Protein AF-A0A0W4ZI46-F1 (afdb_monomer_lite)

Radius of gyration: 35.78 Å; chains: 1; bounding box: 92×69×105 Å

Organism: Pneumocystis carinii (strain B80) (NCBI:txid1408658)

Foldseek 3Di:
DVVVVVVVVVVVVVVVVVVVVVVVVVVVVCVVVVDDDDDDDDDPDCPVVVVLVVVVCVVPVVPQPVVPPVVVVVVVVVVVVVVVVVVVVVVVVVVPPPDDDDDDDDDDDDDDDDPPDQKDKWFKWKDDDPVDDTDTFWMWIAGPVVRFIDTGGPDDPVVVVVVPPPDDWDWIWMFTQWPVRDTAIATDTPVVVVVLVSPQFAKEKEWEFEAEPVRTTDHIHIDIDTDHDDPPDGHHYHYYYHYHYPPPPPPPDPPPDDDQDADPVRHGPPPPPQPPCNVCVVPVVVVVVVVVVVVVPPD

Secondary structure (DSSP, 8-state):
-HHHHHHHHHHHHHHHHHHHHHHHHHHHHHHHHT---------S-HHHHHHHHHHHHHHHHHHHTTTHHHHHHHHHHHHHHHHHHHHHHHHHHHHTTSS--S--------SS------EEEEEEEEESSTTSPPEEEEEEEEETTTTEEEEEESS-HHHHHTT-TT-SSSEEEEEEE-TTS-EEEEEEEHHHHHHHHTT--EEEEEEEEEE-TTS-EEEEEEEEEEEPPPTTPPP-EEEEEEEE----S-TT---PPPP-PBPTTS-B-------HHHHHHHHHHHHHHHHHHHHTT--

pLDDT: mean 78.19, std 17.42, range [31.12, 97.88]

Structure (mmCIF, N/CA/C/O backbone):
data_AF-A0A0W4ZI46-F1
#
_entry.id   AF-A0A0W4ZI46-F1
#
loop_
_atom_site.group_PDB
_atom_site.id
_atom_site.type_symbol
_atom_site.label_atom_id
_atom_site.label_alt_id
_atom_site.label_comp_id
_atom_site.label_asym_id
_atom_site.label_entity_id
_atom_site.label_seq_id
_atom_site.pdbx_PDB_ins_code
_atom_site.Cartn_x
_atom_site.Cartn_y
_atom_site.Cartn_z
_atom_site.occupancy
_atom_site.B_iso_or_equiv
_atom_site.auth_seq_id
_atom_site.auth_comp_id
_atom_site.auth_asym_id
_atom_site.auth_atom_id
_atom_site.pdbx_PDB_model_num
ATOM 1 N N . MET A 1 1 ? -1.074 -49.257 -8.064 1.00 55.03 1 MET A N 1
ATOM 2 C CA . MET A 1 1 ? -0.958 -48.404 -9.272 1.00 55.03 1 MET A CA 1
ATOM 3 C C . MET A 1 1 ? -0.236 -47.069 -9.046 1.00 55.03 1 MET A C 1
ATOM 5 O O . MET A 1 1 ? 0.419 -46.645 -9.983 1.00 55.03 1 MET A O 1
ATOM 9 N N . LYS A 1 2 ? -0.230 -46.465 -7.842 1.00 63.88 2 LYS A N 1
ATOM 10 C CA . LYS A 1 2 ? 0.469 -45.184 -7.561 1.00 63.88 2 LYS A CA 1
ATOM 11 C C . LYS A 1 2 ? 1.981 -45.145 -7.872 1.00 63.88 2 LYS A C 1
ATOM 13 O O . LYS A 1 2 ? 2.477 -44.132 -8.327 1.00 63.88 2 LYS A O 1
ATOM 18 N N . ASN A 1 3 ? 2.700 -46.263 -7.741 1.00 66.44 3 ASN A N 1
ATOM 19 C CA . ASN A 1 3 ? 4.162 -46.290 -7.912 1.00 66.44 3 ASN A CA 1
ATOM 20 C C . ASN A 1 3 ? 4.642 -46.010 -9.359 1.00 66.44 3 ASN A C 1
ATOM 22 O O . ASN A 1 3 ? 5.765 -45.571 -9.566 1.00 66.44 3 ASN A O 1
ATOM 26 N N . LYS A 1 4 ? 3.811 -46.243 -10.388 1.00 59.31 4 LYS A N 1
ATOM 27 C CA . LYS A 1 4 ? 4.226 -46.001 -11.785 1.00 59.31 4 LYS A CA 1
ATOM 28 C C . LYS A 1 4 ? 4.172 -44.520 -12.177 1.00 59.31 4 LYS A C 1
ATOM 30 O O . LYS A 1 4 ? 4.980 -44.097 -12.996 1.00 59.31 4 LYS A O 1
ATOM 35 N N . GLU A 1 5 ? 3.262 -43.741 -11.593 1.00 68.25 5 GLU A N 1
ATOM 36 C CA . GLU A 1 5 ? 3.123 -42.306 -11.890 1.00 68.25 5 GLU A CA 1
ATOM 37 C C . GLU A 1 5 ? 4.252 -41.481 -11.262 1.00 68.25 5 GLU A C 1
ATOM 39 O O . GLU A 1 5 ? 4.772 -40.568 -11.905 1.00 68.25 5 GLU A O 1
ATOM 44 N N . ASP A 1 6 ? 4.699 -41.853 -10.061 1.00 67.38 6 ASP A N 1
ATOM 45 C CA . ASP A 1 6 ? 5.808 -41.177 -9.377 1.00 67.38 6 ASP A CA 1
ATOM 46 C C . ASP A 1 6 ? 7.150 -41.401 -10.098 1.00 67.38 6 ASP A C 1
ATOM 48 O O . ASP A 1 6 ? 7.952 -40.475 -10.245 1.00 67.38 6 ASP A O 1
ATOM 52 N N . ILE A 1 7 ? 7.369 -42.604 -10.644 1.00 65.31 7 ILE A N 1
ATOM 53 C CA . ILE A 1 7 ? 8.546 -42.911 -11.475 1.00 65.31 7 ILE A CA 1
ATOM 54 C C . ILE A 1 7 ? 8.534 -42.075 -12.764 1.00 65.31 7 ILE A C 1
ATOM 56 O O . ILE A 1 7 ? 9.571 -41.548 -13.173 1.00 65.31 7 ILE A O 1
ATOM 60 N N . LEU A 1 8 ? 7.362 -41.905 -13.383 1.00 61.72 8 LEU A N 1
ATOM 61 C CA . LEU A 1 8 ? 7.222 -41.146 -14.626 1.00 61.72 8 LEU A CA 1
ATOM 62 C C . LEU A 1 8 ? 7.467 -39.646 -14.397 1.00 61.72 8 LEU A C 1
ATOM 64 O O . LEU A 1 8 ? 8.232 -39.036 -15.145 1.00 61.72 8 LEU A O 1
ATOM 68 N N . ARG A 1 9 ? 6.921 -39.068 -13.318 1.00 66.75 9 ARG A N 1
ATOM 69 C CA . ARG A 1 9 ? 7.158 -37.660 -12.945 1.00 66.75 9 ARG A CA 1
ATOM 70 C C . ARG A 1 9 ? 8.626 -37.371 -12.646 1.00 66.75 9 ARG A C 1
ATOM 72 O O . ARG A 1 9 ? 9.159 -36.384 -13.146 1.00 66.75 9 ARG A O 1
ATOM 79 N N . ASN A 1 10 ? 9.302 -38.257 -11.915 1.00 69.12 10 ASN A N 1
ATOM 80 C CA . ASN A 1 10 ? 10.728 -38.091 -11.627 1.00 69.12 10 ASN A CA 1
ATOM 81 C C . ASN A 1 10 ? 11.596 -38.182 -12.892 1.00 69.12 10 ASN A C 1
ATOM 83 O O . ASN A 1 10 ? 12.604 -37.483 -12.991 1.00 69.12 10 ASN A O 1
ATOM 87 N N . SER A 1 11 ? 11.198 -38.991 -13.882 1.00 70.50 11 SER A N 1
ATOM 88 C CA . SER A 1 11 ? 11.911 -39.068 -15.165 1.00 70.50 11 SER A CA 1
ATOM 89 C C . SER A 1 11 ? 11.767 -37.790 -16.003 1.00 70.50 11 SER A C 1
ATOM 91 O O . SER A 1 11 ? 12.753 -37.326 -16.575 1.00 70.50 11 SER A O 1
ATOM 93 N N . ILE A 1 12 ? 10.577 -37.176 -15.999 1.00 69.00 12 ILE A N 1
ATOM 94 C CA . ILE A 1 12 ? 10.299 -35.924 -16.715 1.00 69.00 12 ILE A CA 1
ATOM 95 C C . ILE A 1 12 ? 11.109 -34.782 -16.097 1.00 69.00 12 ILE A C 1
ATOM 97 O O . ILE A 1 12 ? 11.871 -34.129 -16.808 1.00 69.00 12 ILE A O 1
ATOM 101 N N . ILE A 1 13 ? 11.053 -34.626 -14.770 1.00 72.75 13 ILE A N 1
ATOM 102 C CA . ILE A 1 13 ? 11.805 -33.586 -14.048 1.00 72.75 13 ILE A CA 1
ATOM 103 C C . ILE A 1 13 ? 13.312 -33.728 -14.302 1.00 72.75 13 ILE A C 1
ATOM 105 O O . ILE A 1 13 ? 13.997 -32.742 -14.570 1.00 72.75 13 ILE A O 1
ATOM 109 N N . LYS A 1 14 ? 13.840 -34.960 -14.282 1.00 75.56 14 LYS A N 1
ATOM 110 C CA . LYS A 1 14 ? 15.261 -35.206 -14.560 1.00 75.56 14 LYS A CA 1
ATOM 111 C C . LYS A 1 14 ? 15.646 -34.813 -15.991 1.00 75.56 14 LYS A C 1
ATOM 113 O O . LYS A 1 14 ? 16.687 -34.187 -16.180 1.00 75.56 14 LYS A O 1
ATOM 118 N N . SER A 1 15 ? 14.805 -35.134 -16.976 1.00 71.38 15 SER A N 1
ATOM 119 C CA . SER A 1 15 ? 15.055 -34.774 -18.377 1.00 71.38 15 SER A CA 1
ATOM 120 C C . SER A 1 15 ? 15.031 -33.259 -18.608 1.00 71.38 15 SER A C 1
ATOM 122 O O . SER A 1 15 ? 15.847 -32.736 -19.362 1.00 71.38 15 SER A O 1
ATOM 124 N N . GLU A 1 16 ? 14.161 -32.539 -17.901 1.00 69.38 16 GLU A N 1
ATOM 125 C CA . GLU A 1 16 ? 14.002 -31.089 -18.024 1.00 69.38 16 GLU A CA 1
ATOM 126 C C . GLU A 1 16 ? 15.176 -30.333 -17.373 1.00 69.38 16 GLU A C 1
ATOM 128 O O . GLU A 1 16 ? 15.704 -29.373 -17.944 1.00 69.38 16 GLU A O 1
ATOM 133 N N . ILE A 1 17 ? 15.677 -30.843 -16.240 1.00 77.38 17 ILE A N 1
ATOM 134 C CA . ILE A 1 17 ? 16.900 -30.353 -15.585 1.00 77.38 17 ILE A CA 1
ATOM 135 C C . ILE A 1 17 ? 18.139 -30.595 -16.462 1.00 77.38 17 ILE A C 1
ATOM 137 O O . ILE A 1 17 ? 18.970 -29.697 -16.608 1.00 77.38 17 ILE A O 1
ATOM 141 N N . GLU A 1 18 ? 18.281 -31.777 -17.071 1.00 75.31 18 GLU A N 1
ATOM 142 C CA . GLU A 1 18 ? 19.407 -32.062 -17.975 1.00 75.31 18 GLU A CA 1
ATOM 143 C C . GLU A 1 18 ? 19.383 -31.169 -19.224 1.00 75.31 18 GLU A C 1
ATOM 145 O O . GLU A 1 18 ? 20.433 -30.693 -19.671 1.00 75.31 18 GLU A O 1
ATOM 150 N N . LEU A 1 19 ? 18.193 -30.879 -19.754 1.00 73.12 19 LEU A N 1
ATOM 151 C CA . LEU A 1 19 ? 18.017 -30.019 -20.921 1.00 73.12 19 LEU A CA 1
ATOM 152 C C . LEU A 1 19 ? 18.359 -28.555 -20.599 1.00 73.12 19 LEU A C 1
ATOM 154 O O . LEU A 1 19 ? 19.042 -27.899 -21.395 1.00 73.12 19 LEU A O 1
ATOM 158 N N . SER A 1 20 ? 17.981 -28.068 -19.410 1.00 74.81 20 SER A N 1
ATOM 159 C CA . SER A 1 20 ? 18.352 -26.724 -18.945 1.00 74.81 20 SER A CA 1
ATOM 160 C C . SER A 1 20 ? 19.861 -26.611 -18.694 1.00 74.81 20 SER A C 1
ATOM 162 O O . SER A 1 20 ? 20.496 -25.683 -19.197 1.00 74.81 20 SER A O 1
ATOM 164 N N . LEU A 1 21 ? 20.476 -27.604 -18.039 1.00 72.75 21 LEU A N 1
ATOM 165 C CA . LEU A 1 21 ? 21.921 -27.643 -17.789 1.00 72.75 21 LEU A CA 1
ATOM 166 C C . LEU A 1 21 ? 22.736 -27.681 -19.084 1.00 72.75 21 LEU A C 1
ATOM 168 O O . LEU A 1 21 ? 23.764 -27.009 -19.181 1.00 72.75 21 LEU A O 1
ATOM 172 N N . ASN A 1 22 ? 22.291 -28.434 -20.090 1.00 78.19 22 ASN A N 1
ATOM 173 C CA . ASN A 1 22 ? 22.972 -28.497 -21.382 1.00 78.19 22 ASN A CA 1
ATOM 174 C C . ASN A 1 22 ? 22.871 -27.158 -22.138 1.00 78.19 22 ASN A C 1
ATOM 176 O O . ASN A 1 22 ? 23.857 -26.693 -22.712 1.00 78.19 22 ASN A O 1
ATOM 180 N N . LYS A 1 23 ? 21.715 -26.483 -22.068 1.00 79.62 23 LYS A N 1
ATOM 181 C CA . LYS A 1 23 ? 21.529 -25.142 -22.645 1.00 79.62 23 LYS A CA 1
ATOM 182 C C . LYS A 1 23 ? 22.448 -24.113 -21.978 1.00 79.62 23 LYS A C 1
ATOM 184 O O . LYS A 1 23 ? 23.125 -23.359 -22.676 1.00 79.62 23 LYS A O 1
ATOM 189 N N . THR A 1 24 ? 22.559 -24.154 -20.651 1.00 73.81 24 THR A N 1
ATOM 190 C CA . THR A 1 24 ? 23.467 -23.287 -19.885 1.00 73.81 24 THR A CA 1
ATOM 191 C C . THR A 1 24 ? 24.933 -23.583 -20.203 1.00 73.81 24 THR A C 1
ATOM 193 O O . THR A 1 24 ? 25.709 -22.657 -20.419 1.00 73.81 24 THR A O 1
ATOM 196 N N . ARG A 1 25 ? 25.325 -24.859 -20.322 1.00 77.44 25 ARG A N 1
ATOM 197 C CA . ARG A 1 25 ? 26.694 -25.246 -20.714 1.00 77.44 25 ARG A CA 1
ATOM 198 C C . ARG A 1 25 ? 27.054 -24.768 -22.117 1.00 77.44 25 ARG A C 1
ATOM 200 O O . ARG A 1 25 ? 28.164 -24.283 -22.304 1.00 77.44 25 ARG A O 1
ATOM 207 N N . LYS A 1 26 ? 26.133 -24.858 -23.082 1.00 74.75 26 LYS A N 1
ATOM 208 C CA . LYS A 1 26 ? 26.346 -24.332 -24.441 1.00 74.75 26 LYS A CA 1
ATOM 209 C C . LYS A 1 26 ? 26.496 -22.811 -24.452 1.00 74.75 26 LYS A C 1
ATOM 211 O O . LYS A 1 26 ? 27.400 -22.311 -25.112 1.00 74.75 26 LYS A O 1
ATOM 216 N N . LEU A 1 27 ? 25.677 -22.092 -23.683 1.00 67.88 27 LEU A N 1
ATOM 217 C CA . LEU A 1 27 ? 25.793 -20.637 -23.529 1.00 67.88 27 LEU A CA 1
ATOM 218 C C . LEU A 1 27 ? 27.140 -20.240 -22.916 1.00 67.88 27 LEU A C 1
ATOM 220 O O . LEU A 1 27 ? 27.863 -19.430 -23.491 1.00 67.88 27 LEU A O 1
ATOM 224 N N . VAL A 1 28 ? 27.534 -20.878 -21.814 1.00 70.50 28 VAL A N 1
ATOM 225 C CA . VAL A 1 28 ? 28.834 -20.624 -21.175 1.00 70.50 28 VAL A CA 1
ATOM 226 C C . VAL A 1 28 ? 29.993 -20.977 -22.115 1.00 70.50 28 VAL A C 1
ATOM 228 O O . VAL A 1 28 ? 30.941 -20.206 -22.227 1.00 70.50 28 VAL A O 1
ATOM 231 N N . ALA A 1 29 ? 29.913 -22.091 -22.848 1.00 71.56 29 ALA A N 1
ATOM 232 C CA . ALA A 1 29 ? 30.932 -22.471 -23.827 1.00 71.56 29 ALA A CA 1
ATOM 233 C C . ALA A 1 29 ? 31.025 -21.475 -24.999 1.00 71.56 29 ALA A C 1
ATOM 235 O O . ALA A 1 29 ? 32.129 -21.173 -25.455 1.00 71.56 29 ALA A O 1
ATOM 236 N N . SER A 1 30 ? 29.898 -20.916 -25.457 1.00 74.12 30 SER A N 1
ATOM 237 C CA . SER A 1 30 ? 29.887 -19.868 -26.492 1.00 74.12 30 SER A CA 1
ATOM 238 C C . SER A 1 30 ? 30.562 -18.578 -26.010 1.00 74.12 30 SER A C 1
ATOM 240 O O . SER A 1 30 ? 31.330 -17.966 -26.747 1.00 74.12 30 SER A O 1
ATOM 242 N N . TRP A 1 31 ? 30.388 -18.225 -24.732 1.00 67.12 31 TRP A N 1
ATOM 243 C CA . TRP A 1 31 ? 31.038 -17.061 -24.127 1.00 67.12 31 TRP A CA 1
ATOM 244 C C . TRP A 1 31 ? 32.538 -17.260 -23.918 1.00 67.12 31 TRP A C 1
ATOM 246 O O . TRP A 1 31 ? 33.315 -16.335 -24.133 1.00 67.12 31 TRP A O 1
ATOM 256 N N . VAL A 1 32 ? 32.953 -18.465 -23.517 1.00 76.69 32 VAL A N 1
ATOM 257 C CA . VAL A 1 32 ? 34.371 -18.793 -23.294 1.00 76.69 32 VAL A CA 1
ATOM 258 C C . VAL A 1 32 ? 35.135 -18.930 -24.615 1.00 76.69 32 VAL A C 1
ATOM 260 O O . VAL A 1 32 ? 36.311 -18.584 -24.672 1.00 76.69 32 VAL A O 1
ATOM 263 N N . SER A 1 33 ? 34.485 -19.405 -25.681 1.00 71.44 33 SER A N 1
ATOM 264 C CA . SER A 1 33 ? 35.131 -19.612 -26.986 1.00 71.44 33 SER A CA 1
ATOM 265 C C . SER A 1 33 ? 35.206 -18.359 -27.864 1.00 71.44 33 SER A C 1
ATOM 267 O O . SER A 1 33 ? 35.847 -18.408 -28.910 1.00 71.44 33 SER A O 1
ATOM 269 N N . GLY A 1 34 ? 34.572 -17.247 -27.470 1.00 52.97 34 GLY A N 1
ATOM 270 C CA . GLY A 1 34 ? 34.596 -15.994 -28.235 1.00 52.97 34 GLY A CA 1
ATOM 271 C C . GLY A 1 34 ? 34.007 -16.107 -29.647 1.00 52.97 34 GLY A C 1
ATOM 272 O O . GLY A 1 34 ? 34.271 -15.244 -30.479 1.00 52.97 34 GLY A O 1
ATOM 273 N N . SER A 1 35 ? 33.241 -17.166 -29.927 1.00 51.03 35 SER A N 1
ATOM 274 C CA . SER A 1 35 ? 32.606 -17.391 -31.224 1.00 51.03 35 SER A CA 1
ATOM 275 C C . SER A 1 35 ? 31.120 -17.048 -31.131 1.00 51.03 35 SER A C 1
ATOM 277 O O . SER A 1 35 ? 30.333 -17.744 -30.490 1.00 51.03 35 SER A O 1
ATOM 279 N N . GLU A 1 36 ? 30.740 -15.928 -31.744 1.00 46.09 36 GLU A N 1
ATOM 280 C CA . GLU A 1 36 ? 29.341 -15.564 -31.969 1.00 46.09 36 GLU A CA 1
ATOM 281 C C . GLU A 1 36 ? 28.767 -16.504 -33.037 1.00 46.09 36 GLU A C 1
ATOM 283 O O . GLU A 1 36 ? 28.939 -16.301 -34.234 1.00 46.09 36 GLU A O 1
ATOM 288 N N . GLY A 1 37 ? 28.143 -17.600 -32.603 1.00 45.19 37 GLY A N 1
ATOM 289 C CA . GLY A 1 37 ? 27.385 -18.478 -33.490 1.00 45.19 37 GLY A CA 1
ATOM 290 C C . GLY A 1 37 ? 25.958 -17.964 -33.665 1.00 45.19 37 GLY A C 1
ATOM 291 O O . GLY A 1 37 ? 25.168 -18.035 -32.723 1.00 45.19 37 GLY A O 1
ATOM 292 N N . GLU A 1 38 ? 25.621 -17.478 -34.861 1.00 39.97 38 GLU A N 1
ATOM 293 C CA . GLU A 1 38 ? 24.252 -17.129 -35.255 1.00 39.97 38 GLU A CA 1
ATOM 294 C C . GLU A 1 38 ? 23.339 -18.367 -35.223 1.00 39.97 38 GLU A C 1
ATOM 296 O O . GLU A 1 38 ? 23.552 -19.354 -35.930 1.00 39.97 38 GLU A O 1
ATOM 301 N N . LEU A 1 39 ? 22.289 -18.310 -34.404 1.00 35.25 39 LEU A N 1
ATOM 302 C CA . LEU A 1 39 ? 21.194 -19.277 -34.393 1.00 35.25 39 LEU A CA 1
ATOM 303 C C . LEU A 1 39 ? 19.991 -18.646 -35.101 1.00 35.25 39 LEU A C 1
ATOM 305 O O . LEU A 1 39 ? 19.271 -17.841 -34.519 1.00 35.25 39 LEU A O 1
ATOM 309 N N . SER A 1 40 ? 19.792 -19.022 -36.365 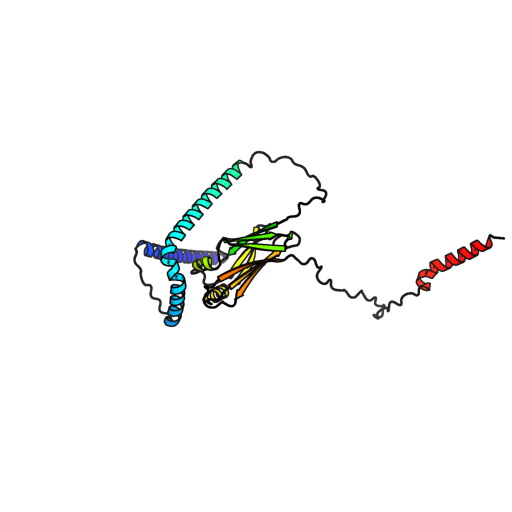1.00 31.12 40 SER A N 1
ATOM 310 C CA . SER A 1 40 ? 18.646 -18.611 -37.183 1.00 31.12 40 SER A CA 1
ATOM 311 C C . SER A 1 40 ? 17.365 -19.321 -36.726 1.00 31.12 40 SER A C 1
ATOM 313 O O . SER A 1 40 ? 17.287 -20.551 -36.751 1.00 31.12 40 SER A O 1
ATOM 315 N N . TYR A 1 41 ? 16.350 -18.542 -36.349 1.00 33.25 41 TYR A N 1
ATOM 316 C CA . TYR A 1 41 ? 14.958 -18.980 -36.240 1.00 33.25 41 TYR A CA 1
ATOM 317 C C . TYR A 1 41 ? 14.119 -18.143 -37.204 1.00 33.25 41 TYR A C 1
ATOM 319 O O . TYR A 1 41 ? 13.979 -16.944 -37.013 1.00 33.25 41 TYR A O 1
ATOM 327 N N . LYS A 1 42 ? 13.548 -18.781 -38.232 1.00 41.81 42 LYS A N 1
ATOM 328 C CA . LYS A 1 42 ? 12.558 -18.160 -39.121 1.00 41.81 42 LYS A CA 1
ATOM 329 C C . LYS A 1 42 ? 11.167 -18.253 -38.496 1.00 41.81 42 LYS A C 1
ATOM 331 O O . LYS A 1 42 ? 10.661 -19.357 -38.297 1.00 41.81 42 LYS A O 1
ATOM 336 N N . GLY A 1 43 ? 10.549 -17.103 -38.247 1.00 34.59 43 GLY A N 1
ATOM 337 C CA . GLY A 1 43 ? 9.143 -16.961 -37.875 1.00 34.59 43 GLY A CA 1
ATOM 338 C C . GLY A 1 43 ? 8.648 -15.565 -38.250 1.00 34.59 43 GLY A C 1
ATOM 339 O O . GLY A 1 43 ? 9.289 -14.577 -37.920 1.00 34.59 43 GLY A O 1
ATOM 340 N N . GLU A 1 44 ? 7.548 -15.518 -38.995 1.00 46.09 44 GLU A N 1
ATOM 341 C CA . GLU A 1 44 ? 7.013 -14.359 -39.719 1.00 46.09 44 GLU A CA 1
ATOM 342 C C . GLU A 1 44 ? 6.726 -13.116 -38.845 1.00 46.09 44 GLU A C 1
ATOM 344 O O . GLU A 1 44 ? 6.350 -13.223 -37.678 1.00 46.09 44 GLU A O 1
ATOM 349 N N . ASN A 1 45 ? 6.849 -11.940 -39.481 1.00 53.41 45 ASN A N 1
ATOM 350 C CA . ASN A 1 45 ? 6.830 -10.556 -38.961 1.00 53.41 45 ASN A CA 1
ATOM 351 C C . ASN A 1 45 ? 8.135 -10.022 -38.328 1.00 53.41 45 ASN A C 1
ATOM 353 O O . ASN A 1 45 ? 8.104 -9.254 -37.366 1.00 53.41 45 ASN A O 1
ATOM 357 N N . GLU A 1 46 ? 9.280 -10.367 -38.920 1.00 50.00 46 GLU A N 1
ATOM 358 C CA . GLU A 1 46 ? 10.618 -9.903 -38.517 1.00 50.00 46 GLU A CA 1
ATOM 359 C C . GLU A 1 46 ? 10.792 -8.376 -38.658 1.00 50.00 46 GLU A C 1
ATOM 361 O O . GLU A 1 46 ? 11.228 -7.730 -37.714 1.00 50.00 46 GLU A O 1
ATOM 366 N N . GLU A 1 47 ? 10.352 -7.744 -39.755 1.00 54.47 47 GLU A N 1
ATOM 367 C CA . GLU A 1 47 ? 10.677 -6.322 -40.008 1.00 54.47 47 GLU A CA 1
ATOM 368 C C . GLU A 1 47 ? 10.039 -5.322 -39.023 1.00 54.47 47 GLU A C 1
ATOM 370 O O . GLU A 1 47 ? 10.643 -4.296 -38.691 1.00 54.47 47 GLU A O 1
ATOM 375 N N . GLU A 1 48 ? 8.817 -5.575 -38.542 1.00 52.81 48 GLU A N 1
ATOM 376 C CA . GLU A 1 48 ? 8.165 -4.663 -37.588 1.00 52.81 48 GLU A CA 1
ATOM 377 C C . GLU A 1 48 ? 8.688 -4.874 -36.160 1.00 52.81 48 GLU A C 1
ATOM 379 O O . GLU A 1 48 ? 8.779 -3.921 -35.377 1.00 52.81 48 GLU A O 1
ATOM 384 N N . ASN A 1 49 ? 9.075 -6.111 -35.837 1.00 48.41 49 ASN A N 1
ATOM 385 C CA . ASN A 1 49 ? 9.644 -6.460 -34.543 1.00 48.41 49 ASN A CA 1
ATOM 386 C C . ASN A 1 49 ? 11.104 -5.992 -34.448 1.00 48.41 49 ASN A C 1
ATOM 388 O O . ASN A 1 49 ? 11.469 -5.364 -33.460 1.00 48.41 49 ASN A O 1
ATOM 392 N N . GLU A 1 50 ? 11.892 -6.145 -35.516 1.00 58.59 50 GLU A N 1
ATOM 393 C CA . GLU A 1 50 ? 13.257 -5.620 -35.617 1.00 58.59 50 GLU A CA 1
ATOM 394 C C . GLU A 1 50 ? 13.295 -4.093 -35.539 1.00 58.59 50 GLU A C 1
ATOM 396 O O . GLU A 1 50 ? 14.184 -3.546 -34.894 1.00 58.59 50 GLU A O 1
ATOM 401 N N . ARG A 1 51 ? 12.323 -3.368 -36.115 1.00 60.97 51 ARG A N 1
ATOM 402 C CA . ARG A 1 51 ? 12.262 -1.899 -35.973 1.00 60.97 51 ARG A CA 1
ATOM 403 C C . ARG A 1 51 ? 11.960 -1.453 -34.544 1.00 60.97 51 ARG A C 1
ATOM 405 O O . ARG A 1 51 ? 12.576 -0.497 -34.065 1.00 60.97 51 ARG A O 1
ATOM 412 N N . LYS A 1 52 ? 11.031 -2.122 -33.855 1.00 55.75 52 LYS A N 1
ATOM 413 C CA . LYS A 1 52 ? 10.704 -1.820 -32.449 1.00 55.75 52 LYS A CA 1
ATOM 414 C C . LYS A 1 52 ? 11.854 -2.212 -31.523 1.00 55.75 52 LYS A C 1
ATOM 416 O O . LYS A 1 52 ? 12.229 -1.431 -30.651 1.00 55.75 52 LYS A O 1
ATOM 421 N N . GLU A 1 53 ? 12.481 -3.356 -31.773 1.00 49.75 53 GLU A N 1
ATOM 422 C CA . GLU A 1 53 ? 13.633 -3.836 -31.016 1.00 49.75 53 GLU A CA 1
ATOM 423 C C . GLU A 1 53 ? 14.887 -2.988 -31.279 1.00 49.75 53 GLU A C 1
ATOM 425 O O . GLU A 1 53 ? 15.607 -2.661 -30.339 1.00 49.75 53 GLU A O 1
ATOM 430 N N . ALA A 1 54 ? 15.123 -2.532 -32.512 1.00 60.34 54 ALA A N 1
ATOM 431 C CA . ALA A 1 54 ? 16.208 -1.610 -32.847 1.00 60.34 54 ALA A CA 1
ATOM 432 C C . ALA A 1 54 ? 15.998 -0.227 -32.220 1.00 60.34 54 ALA A C 1
ATOM 434 O O . ALA A 1 54 ? 16.958 0.367 -31.737 1.00 60.34 54 ALA A O 1
ATOM 435 N N . SER A 1 55 ? 14.759 0.275 -32.159 1.00 56.88 55 SER A N 1
ATOM 436 C CA . SER A 1 55 ? 14.438 1.528 -31.462 1.00 56.88 55 SER A CA 1
ATOM 437 C C . SER A 1 55 ? 14.657 1.404 -29.947 1.00 56.88 55 SER A C 1
ATOM 439 O O . SER A 1 55 ? 15.302 2.264 -29.343 1.00 56.88 55 SER A O 1
ATOM 441 N N . PHE A 1 56 ? 14.243 0.282 -29.349 1.00 49.31 56 PHE A N 1
ATOM 442 C CA . PHE A 1 56 ? 14.477 -0.026 -27.936 1.00 49.31 56 PHE A CA 1
ATOM 443 C C . PHE A 1 56 ? 15.976 -0.193 -27.620 1.00 49.31 56 PHE A C 1
ATOM 445 O O . PHE A 1 56 ? 16.492 0.397 -26.668 1.00 49.31 56 PHE A O 1
ATOM 452 N N . ARG A 1 57 ? 16.717 -0.924 -28.465 1.00 51.00 57 ARG A N 1
ATOM 453 C CA . ARG A 1 57 ? 18.179 -1.084 -28.370 1.00 51.00 57 ARG A CA 1
ATOM 454 C C . ARG A 1 57 ? 18.926 0.220 -28.639 1.00 51.00 57 ARG A C 1
ATOM 456 O O . ARG A 1 57 ? 19.971 0.431 -28.041 1.00 51.00 57 ARG A O 1
ATOM 463 N N . HIS A 1 58 ? 18.425 1.115 -29.484 1.00 54.88 58 HIS A N 1
ATOM 464 C CA . HIS A 1 58 ? 19.038 2.425 -29.706 1.00 54.88 58 HIS A CA 1
ATOM 465 C C . HIS A 1 58 ? 18.851 3.339 -28.485 1.00 54.88 58 HIS A C 1
ATOM 467 O O . HIS A 1 58 ? 19.810 3.977 -28.047 1.00 54.88 58 HIS A O 1
ATOM 473 N N . PHE A 1 59 ? 17.658 3.326 -27.879 1.00 49.69 59 PHE A N 1
ATOM 474 C CA . PHE A 1 59 ? 17.335 4.122 -26.692 1.00 49.69 59 PHE A CA 1
ATOM 475 C C . PHE A 1 59 ? 18.075 3.641 -25.429 1.00 49.69 59 PHE A C 1
ATOM 477 O O . PHE A 1 59 ? 18.646 4.452 -24.699 1.00 49.69 59 PHE A O 1
ATOM 484 N N . PHE A 1 60 ? 18.148 2.324 -25.193 1.00 44.62 60 PHE A N 1
ATOM 485 C CA . PHE A 1 60 ? 18.822 1.754 -24.013 1.00 44.62 60 PHE A CA 1
ATOM 486 C C . PHE A 1 60 ? 20.296 1.369 -24.249 1.00 44.62 60 PHE A C 1
ATOM 488 O O . PHE A 1 60 ? 21.126 1.460 -23.340 1.00 44.62 60 PHE A O 1
ATOM 495 N N . GLY A 1 61 ? 20.663 0.961 -25.464 1.00 41.72 61 GLY A N 1
ATOM 496 C CA . GLY A 1 61 ? 21.981 0.404 -25.794 1.00 41.72 61 GLY A CA 1
ATOM 497 C C . GLY A 1 61 ? 23.096 1.435 -25.971 1.00 41.72 61 GLY A C 1
ATOM 498 O O . GLY A 1 61 ? 24.256 1.109 -25.703 1.00 41.72 61 GLY A O 1
ATOM 499 N N . ILE A 1 62 ? 22.781 2.693 -26.313 1.00 46.53 62 ILE A N 1
ATOM 500 C CA . ILE A 1 62 ? 23.799 3.763 -26.381 1.00 46.53 62 ILE A CA 1
ATOM 501 C C . ILE A 1 62 ? 24.343 4.118 -24.990 1.00 46.53 62 ILE A C 1
ATOM 503 O O . ILE A 1 62 ? 25.502 4.511 -24.863 1.00 46.53 62 ILE A O 1
ATOM 507 N N . LYS A 1 63 ? 23.561 3.914 -23.923 1.00 46.25 63 LYS A N 1
ATOM 508 C CA . LYS A 1 63 ? 23.973 4.256 -22.552 1.00 46.25 63 LYS A CA 1
ATOM 509 C C . LYS A 1 63 ? 24.626 3.090 -21.792 1.00 46.25 63 LYS A C 1
ATOM 511 O O . LYS A 1 63 ? 25.377 3.321 -20.849 1.00 46.25 63 LYS A O 1
ATOM 516 N N . MET A 1 64 ? 24.381 1.845 -22.208 1.00 40.59 64 MET A N 1
ATOM 517 C CA . MET A 1 64 ? 24.736 0.644 -21.434 1.00 40.59 64 MET A CA 1
ATOM 518 C C . MET A 1 64 ? 26.037 -0.055 -21.855 1.00 40.59 64 MET A C 1
ATOM 520 O O . MET A 1 64 ? 26.646 -0.735 -21.034 1.00 40.59 64 MET A O 1
ATOM 524 N N . THR A 1 65 ? 26.519 0.089 -23.090 1.00 46.53 65 THR A N 1
ATOM 525 C CA . THR A 1 65 ? 27.562 -0.824 -23.613 1.00 46.53 65 THR A CA 1
ATOM 526 C C . THR A 1 65 ? 28.985 -0.567 -23.102 1.00 46.53 65 THR A C 1
ATOM 528 O O . THR A 1 65 ? 29.792 -1.495 -23.088 1.00 46.53 65 THR A O 1
ATOM 531 N N . LYS A 1 66 ? 29.300 0.636 -22.599 1.00 46.25 66 LYS A N 1
ATOM 532 C CA . LYS A 1 66 ? 30.602 0.929 -21.955 1.00 46.25 66 LYS A CA 1
ATOM 533 C C . LYS A 1 66 ? 30.556 1.018 -20.430 1.00 46.25 66 LYS A C 1
ATOM 535 O O . LYS A 1 66 ? 31.564 0.757 -19.789 1.00 46.25 66 LYS A O 1
ATOM 540 N N . ILE A 1 67 ? 29.401 1.341 -19.855 1.00 48.41 67 ILE A N 1
ATOM 541 C CA . ILE A 1 67 ? 29.225 1.459 -18.398 1.00 48.41 67 ILE A CA 1
ATOM 542 C C . ILE A 1 67 ? 28.829 0.093 -17.800 1.00 48.41 67 ILE A C 1
ATOM 544 O O . ILE A 1 67 ? 29.242 -0.232 -16.690 1.00 48.41 67 ILE A O 1
ATOM 548 N N . GLY A 1 68 ? 28.122 -0.738 -18.581 1.00 45.28 68 GLY A N 1
ATOM 549 C CA . GLY A 1 68 ? 27.549 -2.055 -18.266 1.00 45.28 68 GLY A CA 1
ATOM 550 C C . GLY A 1 68 ? 28.440 -3.032 -17.499 1.00 45.28 68 GLY A C 1
ATOM 551 O O . GLY A 1 68 ? 28.156 -3.445 -16.379 1.00 45.28 68 GLY A O 1
ATOM 552 N N . LYS A 1 69 ? 29.556 -3.408 -18.124 1.00 54.06 69 LYS A N 1
ATOM 553 C CA . LYS A 1 69 ? 30.409 -4.494 -17.618 1.00 54.06 69 LYS A CA 1
ATOM 554 C C . LYS A 1 69 ? 31.198 -4.110 -16.365 1.00 54.06 69 LYS A C 1
ATOM 556 O O . LYS A 1 69 ? 31.541 -4.983 -15.569 1.00 54.06 69 LYS A O 1
ATOM 561 N N . ASP A 1 70 ? 31.475 -2.822 -16.177 1.00 62.47 70 ASP A N 1
ATOM 562 C CA . ASP A 1 70 ? 32.254 -2.338 -15.035 1.00 62.47 70 ASP A CA 1
ATOM 563 C C . ASP A 1 70 ? 31.364 -2.111 -13.802 1.00 62.47 70 ASP A C 1
ATOM 565 O O . ASP A 1 70 ? 31.762 -2.424 -12.672 1.00 62.47 70 ASP A O 1
ATOM 569 N N . TRP A 1 71 ? 30.111 -1.673 -14.002 1.00 60.31 71 TRP A N 1
ATOM 570 C CA . TRP A 1 71 ? 29.156 -1.530 -12.899 1.00 60.31 71 TRP A CA 1
ATOM 571 C C . TRP A 1 71 ? 28.712 -2.888 -12.348 1.00 60.31 71 TRP A C 1
ATOM 573 O O . TRP A 1 71 ? 28.657 -3.037 -11.129 1.00 60.31 71 TRP A O 1
ATOM 583 N N . GLU A 1 72 ? 28.480 -3.898 -13.196 1.00 62.19 72 GLU A N 1
ATOM 584 C CA . GLU A 1 72 ? 28.086 -5.243 -12.745 1.00 62.19 72 GLU A CA 1
ATOM 585 C C . GLU A 1 72 ? 29.178 -5.893 -11.888 1.00 62.19 72 GLU A C 1
ATOM 587 O O . GLU A 1 72 ? 28.901 -6.435 -10.814 1.00 62.19 72 GLU A O 1
ATOM 592 N N . LYS A 1 73 ? 30.445 -5.770 -12.305 1.00 73.19 73 LYS A N 1
ATOM 593 C CA . LYS A 1 73 ? 31.596 -6.283 -11.549 1.00 73.19 73 LYS A CA 1
ATOM 594 C C . LYS A 1 73 ? 31.763 -5.555 -10.211 1.00 73.19 73 LYS A C 1
ATOM 596 O O . LYS A 1 73 ? 32.063 -6.185 -9.193 1.00 73.19 73 LYS A O 1
ATOM 601 N N . THR A 1 74 ? 31.520 -4.246 -10.192 1.00 74.56 74 THR A N 1
ATOM 602 C CA . THR A 1 74 ? 31.583 -3.423 -8.975 1.00 74.56 74 THR A CA 1
ATOM 603 C C . THR A 1 74 ? 30.419 -3.725 -8.025 1.00 74.56 74 THR A C 1
ATOM 605 O O . THR A 1 74 ? 30.626 -3.860 -6.816 1.00 74.56 74 THR A O 1
ATOM 608 N N . ALA A 1 75 ? 29.211 -3.923 -8.556 1.00 69.00 75 ALA A N 1
ATOM 609 C CA . ALA A 1 75 ? 28.018 -4.283 -7.795 1.00 69.00 75 ALA A CA 1
ATOM 610 C C . ALA A 1 75 ? 28.132 -5.687 -7.181 1.00 69.00 75 ALA A C 1
ATOM 612 O O . ALA A 1 75 ? 27.837 -5.862 -5.996 1.00 69.00 75 ALA A O 1
ATOM 613 N N . LEU A 1 76 ? 28.637 -6.668 -7.938 1.00 73.88 76 LEU A N 1
ATOM 614 C CA . LEU A 1 76 ? 28.934 -8.013 -7.432 1.00 73.88 76 LEU A CA 1
ATOM 615 C C . LEU A 1 76 ? 29.988 -7.981 -6.320 1.00 73.88 76 LEU A C 1
ATOM 617 O O . LEU A 1 76 ? 29.799 -8.610 -5.279 1.00 73.88 76 LEU A O 1
ATOM 621 N N . LYS A 1 77 ? 31.061 -7.195 -6.486 1.00 85.19 77 LYS A N 1
ATOM 622 C CA . LYS A 1 77 ? 32.098 -7.033 -5.454 1.00 85.19 77 LYS A CA 1
ATOM 623 C C . LYS A 1 77 ? 31.540 -6.396 -4.174 1.00 85.19 77 LYS A C 1
ATOM 625 O O . LYS A 1 77 ? 31.874 -6.848 -3.080 1.00 85.19 77 LYS A O 1
ATOM 630 N N . LYS A 1 78 ? 30.655 -5.400 -4.299 1.00 82.50 78 LYS A N 1
ATOM 631 C CA . LYS A 1 78 ? 29.990 -4.742 -3.160 1.00 82.50 78 LYS A CA 1
ATOM 632 C C . LYS A 1 78 ? 29.004 -5.675 -2.445 1.00 82.50 78 LYS A C 1
ATOM 634 O O . LYS A 1 78 ? 29.019 -5.729 -1.218 1.00 82.50 78 LYS A O 1
ATOM 639 N N . LYS A 1 79 ? 28.210 -6.460 -3.188 1.00 78.06 79 LYS A N 1
ATOM 640 C CA . LYS A 1 79 ? 27.319 -7.490 -2.616 1.00 78.06 79 LYS A CA 1
ATOM 641 C C . LYS A 1 79 ? 28.102 -8.570 -1.865 1.00 78.06 79 LYS A C 1
ATOM 643 O O . LYS A 1 79 ? 27.706 -8.944 -0.766 1.00 78.06 79 LYS A O 1
ATOM 648 N N . LEU A 1 80 ? 29.234 -9.022 -2.412 1.00 87.38 80 LEU A N 1
ATOM 649 C CA . LEU A 1 80 ? 30.094 -10.011 -1.753 1.00 87.38 80 LEU A CA 1
ATOM 650 C C . LEU A 1 80 ? 30.687 -9.475 -0.437 1.00 87.38 80 LEU A C 1
ATOM 652 O O . LEU A 1 80 ? 30.772 -10.213 0.541 1.00 87.38 80 LEU A O 1
ATOM 656 N N . LEU A 1 81 ? 31.077 -8.197 -0.405 1.00 87.62 81 LEU A N 1
ATOM 657 C CA . LEU A 1 81 ? 31.607 -7.548 0.798 1.00 87.62 81 LEU A CA 1
ATOM 658 C C . LEU A 1 81 ? 30.533 -7.416 1.891 1.00 87.62 81 LEU A C 1
ATOM 660 O O . LEU A 1 81 ? 30.782 -7.767 3.038 1.00 87.62 81 LEU A O 1
ATOM 664 N N . LEU A 1 82 ? 29.323 -6.982 1.522 1.00 81.69 82 LEU A N 1
ATOM 665 C CA . LEU A 1 82 ? 28.186 -6.881 2.447 1.00 81.69 82 LEU A CA 1
ATOM 666 C C . LEU A 1 82 ? 27.807 -8.240 3.043 1.00 81.69 82 LEU A C 1
ATOM 668 O O . LEU A 1 82 ? 27.507 -8.329 4.231 1.00 81.69 82 LEU A O 1
ATOM 672 N N . PHE A 1 83 ? 27.851 -9.301 2.234 1.00 82.56 83 PHE A N 1
ATOM 673 C CA . PHE A 1 83 ? 27.564 -10.651 2.709 1.00 82.56 83 PHE A CA 1
ATOM 674 C C . PHE A 1 83 ? 28.605 -11.136 3.726 1.00 82.56 83 PHE A C 1
ATOM 676 O O . PHE A 1 83 ? 28.232 -11.721 4.737 1.00 82.56 83 PHE A O 1
ATOM 683 N N . LYS A 1 84 ? 29.896 -10.852 3.501 1.00 86.44 84 LYS A N 1
ATOM 684 C CA . LYS A 1 84 ? 30.961 -11.195 4.457 1.00 86.44 84 LYS A CA 1
ATOM 685 C C . LYS A 1 84 ? 30.786 -10.478 5.795 1.00 86.44 84 LYS A C 1
ATOM 687 O O . LYS A 1 84 ? 30.784 -11.145 6.820 1.00 86.44 84 LYS A O 1
ATOM 692 N N . ASN A 1 85 ? 30.543 -9.167 5.770 1.00 84.81 85 ASN A N 1
ATOM 693 C CA . ASN A 1 85 ? 30.364 -8.383 6.995 1.00 84.81 85 ASN A CA 1
ATOM 694 C C . ASN A 1 85 ? 29.144 -8.849 7.803 1.00 84.81 85 ASN A C 1
ATOM 696 O O . ASN A 1 85 ? 29.218 -8.948 9.021 1.00 84.81 85 ASN A O 1
ATOM 700 N N . LYS A 1 86 ? 28.037 -9.194 7.130 1.00 82.81 86 LYS A N 1
ATOM 701 C CA . LYS A 1 86 ? 26.832 -9.696 7.803 1.00 82.81 86 LYS A CA 1
ATOM 702 C C . LYS A 1 86 ? 27.052 -11.058 8.469 1.00 82.81 86 LYS A C 1
ATOM 704 O O . LYS A 1 86 ? 26.555 -11.287 9.563 1.00 82.81 86 LYS A O 1
ATOM 709 N N . VAL A 1 87 ? 27.807 -11.952 7.827 1.00 87.50 87 VAL A N 1
ATOM 710 C CA . VAL A 1 87 ? 28.163 -13.258 8.411 1.00 87.50 87 VAL A CA 1
ATOM 711 C C . VAL A 1 87 ? 29.046 -13.099 9.655 1.00 87.50 87 VAL A C 1
ATOM 713 O O . VAL A 1 87 ? 28.941 -13.906 10.574 1.00 87.50 87 VAL A O 1
ATOM 716 N N . GLU A 1 88 ? 29.895 -12.073 9.692 1.00 84.06 88 GLU A N 1
ATOM 717 C CA . GLU A 1 88 ? 30.771 -11.768 10.830 1.00 84.06 88 GLU A CA 1
ATOM 718 C C . GLU A 1 88 ? 29.981 -11.149 11.999 1.00 84.06 88 GLU A C 1
ATOM 720 O O . GLU A 1 88 ? 30.089 -11.623 13.126 1.00 84.06 88 GLU A O 1
ATOM 725 N N . GLU A 1 89 ? 29.062 -10.219 11.716 1.00 81.31 89 GLU A N 1
ATOM 726 C CA . GLU A 1 89 ? 28.155 -9.624 12.713 1.00 81.31 89 GLU A CA 1
ATOM 727 C C . GLU A 1 89 ? 27.193 -10.660 13.333 1.00 81.31 89 GLU A C 1
ATOM 729 O O . GLU A 1 89 ? 26.965 -10.677 14.545 1.00 81.31 89 GLU A O 1
ATOM 734 N N . ASP A 1 90 ? 26.654 -11.575 12.518 1.00 79.94 90 ASP A N 1
ATOM 735 C CA . ASP A 1 90 ? 25.800 -12.675 12.989 1.00 79.94 90 ASP A CA 1
ATOM 736 C C . ASP A 1 90 ? 26.589 -13.729 13.796 1.00 79.94 90 ASP A C 1
ATOM 738 O O . ASP A 1 90 ? 25.991 -14.513 14.543 1.00 79.94 90 ASP A O 1
ATOM 742 N N . ARG A 1 91 ? 27.921 -13.776 13.647 1.00 76.44 91 ARG A N 1
ATOM 743 C CA . ARG A 1 91 ? 28.805 -14.636 14.444 1.00 76.44 91 ARG A CA 1
ATOM 744 C C . ARG A 1 91 ? 29.112 -14.000 15.801 1.00 76.44 91 ARG A C 1
ATOM 746 O O . ARG A 1 91 ? 28.989 -14.697 16.802 1.00 76.44 91 ARG A O 1
ATOM 753 N N . GLU A 1 92 ? 29.406 -12.703 15.846 1.00 76.19 92 GLU A N 1
ATOM 754 C CA . GLU A 1 92 ? 29.629 -11.963 17.101 1.00 76.19 92 GLU A CA 1
ATOM 755 C C . GLU A 1 92 ? 28.367 -11.944 17.980 1.00 76.19 92 GLU A C 1
ATOM 757 O O . GLU A 1 92 ? 28.422 -12.281 19.161 1.00 76.19 92 GLU A O 1
ATOM 762 N N . LYS A 1 93 ? 27.185 -11.708 17.391 1.00 69.38 93 LYS A N 1
ATOM 763 C CA . LYS A 1 93 ? 25.901 -11.747 18.122 1.00 69.38 93 LYS A CA 1
ATOM 764 C C . LYS A 1 93 ? 25.538 -13.121 18.689 1.00 69.38 93 LYS A C 1
ATOM 766 O O . LYS A 1 93 ? 24.722 -13.204 19.600 1.00 69.38 93 LYS A O 1
ATOM 771 N N . LYS A 1 94 ? 26.095 -14.209 18.150 1.00 64.94 94 LYS A N 1
ATOM 772 C CA . LYS A 1 94 ? 25.887 -15.561 18.697 1.00 64.94 94 LYS A CA 1
ATOM 773 C C . LYS A 1 94 ? 26.796 -15.871 19.880 1.00 64.94 94 LYS A C 1
ATOM 775 O O . LYS A 1 94 ? 26.455 -16.762 20.652 1.00 64.94 94 LYS A O 1
ATOM 780 N N . GLU A 1 95 ? 27.915 -15.168 20.022 1.00 59.12 95 GLU A N 1
ATOM 781 C CA . GLU A 1 95 ? 28.833 -15.343 21.151 1.00 59.12 95 GLU A CA 1
ATOM 782 C C . GLU A 1 95 ? 28.366 -14.546 22.388 1.00 59.12 95 GLU A C 1
ATOM 784 O O . GLU A 1 95 ? 28.645 -14.957 23.508 1.00 59.12 95 GLU A O 1
ATOM 789 N N . GLU A 1 96 ? 27.549 -13.500 22.212 1.00 52.56 96 GLU A N 1
ATOM 790 C CA . GLU A 1 96 ? 27.072 -12.625 23.302 1.00 52.56 96 GLU A CA 1
ATOM 791 C C . GLU A 1 96 ? 25.773 -13.100 24.005 1.00 52.56 96 GLU A C 1
ATOM 793 O O . GLU A 1 96 ? 25.365 -12.528 25.010 1.00 52.56 96 GLU A O 1
ATOM 798 N N . ILE A 1 97 ? 25.101 -14.155 23.517 1.00 51.09 97 ILE A N 1
ATOM 799 C CA . ILE A 1 97 ? 23.771 -14.588 24.021 1.00 51.09 97 ILE A CA 1
ATOM 800 C C . ILE A 1 97 ? 23.848 -15.709 25.086 1.00 51.09 97 ILE A C 1
ATOM 802 O O . ILE A 1 97 ? 22.822 -16.172 25.575 1.00 51.09 97 ILE A O 1
ATOM 806 N N . ASN A 1 98 ? 25.039 -16.141 25.508 1.00 47.66 98 ASN A N 1
ATOM 807 C CA . ASN A 1 98 ? 25.176 -17.314 26.386 1.00 47.66 98 ASN A CA 1
ATOM 808 C C . ASN A 1 98 ? 25.361 -17.049 27.891 1.00 47.66 98 ASN A C 1
ATOM 810 O O . ASN A 1 98 ? 25.596 -18.024 28.602 1.00 47.66 98 ASN A O 1
ATOM 814 N N . GLU A 1 99 ? 25.235 -15.818 28.406 1.00 51.09 99 GLU A N 1
ATOM 815 C CA . GLU A 1 99 ? 25.542 -15.577 29.832 1.00 51.09 99 GLU A CA 1
ATOM 816 C C . GLU A 1 99 ? 24.431 -15.083 30.760 1.00 51.09 99 GLU A C 1
ATOM 818 O O . GLU A 1 99 ? 24.594 -15.295 31.950 1.00 51.09 99 GLU A O 1
ATOM 823 N N . ASP A 1 100 ? 23.280 -14.570 30.317 1.00 52.72 100 ASP A N 1
ATOM 824 C CA . ASP A 1 100 ? 22.277 -14.093 31.288 1.00 52.72 100 ASP A CA 1
ATOM 825 C C . ASP A 1 100 ? 20.840 -14.265 30.785 1.00 52.72 100 ASP A C 1
ATOM 827 O O . ASP A 1 100 ? 20.253 -13.372 30.170 1.00 52.72 100 ASP A O 1
ATOM 831 N N . SER A 1 101 ? 20.227 -15.419 31.062 1.00 47.72 101 SER A N 1
ATOM 832 C CA . SER A 1 101 ? 18.766 -15.514 31.012 1.00 47.72 101 SER A CA 1
ATOM 833 C C . SER A 1 101 ? 18.215 -16.517 32.019 1.00 47.72 101 SER A C 1
ATOM 835 O O . SER A 1 101 ? 17.693 -17.562 31.648 1.00 47.72 101 SER A O 1
ATOM 837 N N . ASP A 1 102 ? 18.276 -16.164 33.293 1.00 51.41 102 ASP A N 1
ATOM 838 C CA . ASP A 1 102 ? 17.251 -16.575 34.241 1.00 51.41 102 ASP A CA 1
ATOM 839 C C . ASP A 1 102 ? 16.943 -15.370 35.132 1.00 51.41 102 ASP A C 1
ATOM 841 O O . ASP A 1 102 ? 17.848 -14.666 35.559 1.00 51.41 102 ASP A O 1
ATOM 845 N N . GLU A 1 103 ? 15.651 -15.149 35.385 1.00 52.38 103 GLU A N 1
ATOM 846 C CA . GLU A 1 103 ? 15.105 -14.179 36.347 1.00 52.38 103 GLU A CA 1
ATOM 847 C C . GLU A 1 103 ? 14.848 -12.742 35.838 1.00 52.38 103 GLU A C 1
ATOM 849 O O . GLU A 1 103 ? 15.628 -11.824 36.058 1.00 52.38 103 GLU A O 1
ATOM 854 N N . LEU A 1 104 ? 13.648 -12.490 35.283 1.00 45.06 104 LEU A N 1
ATOM 855 C CA . LEU A 1 104 ? 12.873 -11.344 35.779 1.00 45.06 104 LEU A CA 1
ATOM 856 C C . LEU A 1 104 ? 11.363 -11.446 35.541 1.00 45.06 104 LEU A C 1
ATOM 858 O O . LEU A 1 104 ? 10.851 -11.848 34.498 1.00 45.06 104 LEU A O 1
ATOM 862 N N . GLU A 1 105 ? 10.677 -11.050 36.600 1.00 44.88 105 GLU A N 1
ATOM 863 C CA . GLU A 1 105 ? 9.307 -11.323 36.972 1.00 44.88 105 GLU A CA 1
ATOM 864 C C . GLU A 1 105 ? 8.234 -10.496 36.256 1.00 44.88 105 GLU A C 1
ATOM 866 O O . GLU A 1 105 ? 8.415 -9.377 35.773 1.00 44.88 105 GLU A O 1
ATOM 871 N N . ARG A 1 106 ? 7.031 -11.066 36.334 1.00 46.34 106 ARG A N 1
ATOM 872 C CA . ARG A 1 106 ? 5.729 -10.492 36.010 1.00 46.34 106 ARG A CA 1
ATOM 873 C C . ARG A 1 106 ? 5.459 -9.241 36.860 1.00 46.34 106 ARG A C 1
ATOM 875 O O . ARG A 1 106 ? 4.943 -9.347 37.970 1.00 46.34 106 ARG A O 1
ATOM 882 N N . LYS A 1 107 ? 5.713 -8.052 36.311 1.00 43.19 107 LYS A N 1
ATOM 883 C CA . LYS A 1 107 ? 5.106 -6.797 36.781 1.00 43.19 107 LYS A CA 1
ATOM 884 C C . LYS A 1 107 ? 3.962 -6.400 35.853 1.00 43.19 107 LYS A C 1
ATOM 886 O O . LYS A 1 107 ? 4.152 -6.139 34.670 1.00 43.19 107 LYS A O 1
ATOM 891 N N . THR A 1 108 ? 2.761 -6.368 36.412 1.00 45.31 108 THR A N 1
ATOM 892 C CA . THR A 1 108 ? 1.552 -5.804 35.809 1.00 45.31 108 THR A CA 1
ATOM 893 C C . THR A 1 108 ? 1.750 -4.306 35.565 1.00 45.31 108 THR A C 1
ATOM 895 O O . THR A 1 108 ? 1.763 -3.526 36.517 1.00 45.31 108 THR A O 1
ATOM 898 N N . LEU A 1 109 ? 1.935 -3.917 34.298 1.00 44.25 109 LEU A N 1
ATOM 899 C CA . LEU A 1 109 ? 2.023 -2.522 33.866 1.00 44.25 109 LEU A CA 1
ATOM 900 C C . LEU A 1 109 ? 0.658 -1.835 33.986 1.00 44.25 109 LEU A C 1
ATOM 902 O O . LEU A 1 109 ? -0.307 -2.211 33.322 1.00 44.25 109 LEU A O 1
ATOM 906 N N . THR A 1 110 ? 0.609 -0.787 34.797 1.00 42.41 110 THR A N 1
ATOM 907 C CA . THR A 1 110 ? -0.404 0.263 34.718 1.00 42.41 110 THR A CA 1
ATOM 908 C C . THR A 1 110 ? -0.145 1.134 33.482 1.00 42.41 110 THR A C 1
ATOM 910 O O . THR A 1 110 ? 0.991 1.417 33.104 1.00 42.41 110 THR A O 1
ATOM 913 N N . HIS A 1 111 ? -1.229 1.496 32.805 1.00 48.38 111 HIS A N 1
ATOM 914 C CA . HIS A 1 111 ? -1.286 1.807 31.378 1.00 48.38 111 HIS A CA 1
ATOM 915 C C . HIS A 1 111 ? -1.189 3.312 31.059 1.00 48.38 111 HIS A C 1
ATOM 917 O O . HIS A 1 111 ? -1.963 3.787 30.241 1.00 48.38 111 HIS A O 1
ATOM 923 N N . ASP A 1 112 ? -0.267 4.067 31.672 1.00 49.19 112 ASP A N 1
ATOM 924 C CA . ASP A 1 112 ? -0.318 5.547 31.588 1.00 49.19 112 ASP A CA 1
ATOM 925 C C . ASP A 1 112 ? 0.919 6.264 31.026 1.00 49.19 112 ASP A C 1
ATOM 927 O O . ASP A 1 112 ? 0.965 7.486 31.020 1.00 49.19 112 ASP A O 1
ATOM 931 N N . ASN A 1 113 ? 1.911 5.554 30.481 1.00 49.78 113 ASN A N 1
ATOM 932 C CA . ASN A 1 113 ? 3.049 6.186 29.794 1.00 49.78 113 ASN A CA 1
ATOM 933 C C . ASN A 1 113 ? 3.546 5.325 28.627 1.00 49.78 113 ASN A C 1
ATOM 935 O O . ASN A 1 113 ? 4.712 4.933 28.584 1.00 49.78 113 ASN A O 1
ATOM 939 N N . SER A 1 114 ? 2.668 4.974 27.682 1.00 59.03 114 SER A N 1
ATOM 940 C CA . SER A 1 114 ? 3.163 4.369 26.443 1.00 59.03 114 SER A CA 1
ATOM 941 C C . SER A 1 114 ? 3.878 5.468 25.643 1.00 59.03 114 SER A C 1
ATOM 943 O O . SER A 1 114 ? 3.249 6.496 25.370 1.00 59.03 114 SER A O 1
ATOM 945 N N . PRO A 1 115 ? 5.166 5.315 25.293 1.00 72.25 115 PRO A N 1
ATOM 946 C CA . PRO A 1 115 ? 5.853 6.280 24.450 1.00 72.25 115 PRO A CA 1
ATOM 947 C C . PRO A 1 115 ? 5.130 6.335 23.104 1.00 72.25 115 PRO A C 1
ATOM 949 O O . PRO A 1 115 ? 5.175 5.379 22.332 1.00 72.25 115 PRO A O 1
ATOM 952 N N . TYR A 1 116 ? 4.425 7.438 22.847 1.00 74.69 116 TYR A N 1
ATOM 953 C CA . TYR A 1 116 ? 3.768 7.674 21.568 1.00 74.69 116 TYR A CA 1
ATOM 954 C C . TYR A 1 116 ? 4.804 7.515 20.454 1.00 74.69 116 TYR A C 1
ATOM 956 O O . TYR A 1 116 ? 5.817 8.221 20.419 1.00 74.69 116 TYR A O 1
ATOM 964 N N . ILE A 1 117 ? 4.572 6.544 19.575 1.00 84.69 117 ILE A N 1
ATOM 965 C CA . ILE A 1 117 ? 5.432 6.282 18.427 1.00 84.69 117 ILE A CA 1
ATOM 966 C C . ILE A 1 117 ? 5.370 7.525 17.533 1.00 84.69 117 ILE A C 1
ATOM 968 O O . ILE A 1 117 ? 4.322 7.831 16.977 1.00 84.69 117 ILE A O 1
ATOM 972 N N . LYS A 1 118 ? 6.479 8.268 17.430 1.00 92.62 11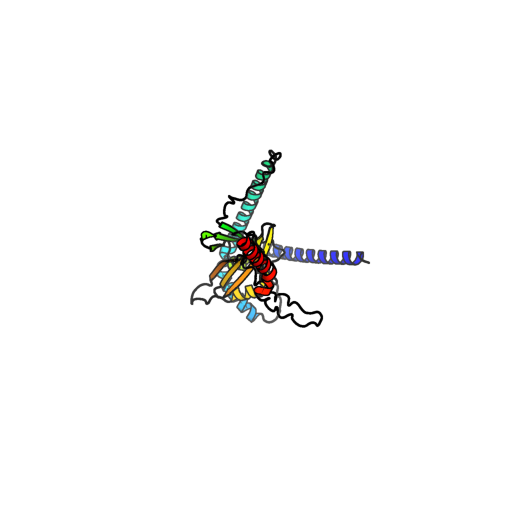8 LYS A N 1
ATOM 973 C CA . LYS A 1 118 ? 6.532 9.525 16.659 1.00 92.62 118 LYS A CA 1
ATOM 974 C C . LYS A 1 118 ? 6.594 9.304 15.151 1.00 92.62 118 LYS A C 1
ATOM 976 O O . LYS A 1 118 ? 6.017 10.075 14.389 1.00 92.62 118 LYS A O 1
ATOM 981 N N . ASP A 1 119 ? 7.288 8.245 14.744 1.00 95.00 119 ASP A N 1
ATOM 982 C CA . ASP A 1 119 ? 7.537 7.913 13.347 1.00 95.00 119 ASP A CA 1
ATOM 983 C C . ASP A 1 119 ? 7.357 6.402 13.113 1.00 95.00 119 ASP A C 1
ATOM 985 O O . ASP A 1 119 ? 7.731 5.594 13.967 1.00 95.00 119 ASP A O 1
ATOM 989 N N . LEU A 1 120 ? 6.861 6.017 11.932 1.00 96.19 120 LEU A N 1
ATOM 990 C CA . LEU A 1 120 ? 6.916 4.638 11.425 1.00 96.19 120 LEU A CA 1
ATOM 991 C C . LEU A 1 120 ? 7.931 4.542 10.289 1.00 96.19 120 LEU A C 1
ATOM 993 O O . LEU A 1 120 ? 8.029 5.447 9.462 1.00 96.19 120 LEU A O 1
ATOM 997 N N . ASN A 1 121 ? 8.657 3.427 10.226 1.00 97.00 121 ASN A N 1
ATOM 998 C CA . ASN A 1 121 ? 9.602 3.144 9.151 1.00 97.00 121 ASN A CA 1
ATOM 999 C C . ASN A 1 121 ? 9.256 1.799 8.514 1.00 97.00 121 ASN A C 1
ATOM 1001 O O . ASN A 1 121 ? 9.125 0.794 9.212 1.00 97.00 121 ASN A O 1
ATOM 1005 N N . PHE A 1 122 ? 9.145 1.783 7.191 1.00 97.06 122 PHE A N 1
ATOM 1006 C CA . PHE A 1 122 ? 8.811 0.602 6.410 1.00 97.06 122 PHE A CA 1
ATOM 1007 C C . PHE A 1 122 ? 9.879 0.348 5.358 1.00 97.06 122 PHE A C 1
ATOM 1009 O O . PHE A 1 122 ? 10.279 1.260 4.639 1.00 97.06 122 PHE A O 1
ATOM 1016 N N . GLU A 1 123 ? 10.306 -0.902 5.235 1.00 97.44 123 GLU A N 1
ATOM 1017 C CA . GLU A 1 123 ? 11.191 -1.346 4.164 1.00 97.44 123 GLU A CA 1
ATOM 1018 C C . GLU A 1 123 ? 10.354 -1.823 2.978 1.00 97.44 123 GLU A C 1
ATOM 1020 O O . GLU A 1 123 ? 9.558 -2.758 3.095 1.00 97.44 123 GLU A O 1
ATOM 1025 N N . ILE A 1 124 ? 10.520 -1.173 1.831 1.00 97.31 124 ILE A N 1
ATOM 1026 C CA . ILE A 1 124 ? 9.793 -1.505 0.611 1.00 97.31 124 ILE A CA 1
ATOM 1027 C C . ILE A 1 124 ? 10.603 -2.514 -0.180 1.00 97.31 124 ILE A C 1
ATOM 1029 O O . ILE A 1 124 ? 11.760 -2.269 -0.522 1.00 97.31 124 ILE A O 1
ATOM 1033 N N . TYR A 1 125 ? 9.959 -3.614 -0.534 1.00 96.12 125 TYR A N 1
ATOM 1034 C CA . TYR A 1 125 ? 10.509 -4.666 -1.367 1.00 96.12 125 TYR A CA 1
ATOM 1035 C C . TYR A 1 125 ? 9.757 -4.738 -2.688 1.00 96.12 125 TYR A C 1
ATOM 1037 O O . TYR A 1 125 ? 8.576 -4.395 -2.777 1.00 96.12 125 TYR A O 1
ATOM 1045 N N . HIS A 1 126 ? 10.428 -5.234 -3.715 1.00 94.19 126 HIS A N 1
ATOM 1046 C CA . HIS A 1 126 ? 9.772 -5.679 -4.936 1.00 94.19 126 HIS A CA 1
ATOM 1047 C C . HIS A 1 126 ? 10.100 -7.140 -5.244 1.00 94.19 126 HIS A C 1
ATOM 1049 O O . HIS A 1 126 ? 11.121 -7.683 -4.820 1.00 94.19 126 HIS A O 1
ATOM 1055 N N . GLU A 1 127 ? 9.200 -7.792 -5.961 1.00 91.56 127 GLU A N 1
ATOM 1056 C CA . GLU A 1 127 ? 9.288 -9.199 -6.330 1.00 91.56 127 GLU A CA 1
ATOM 1057 C C . GLU A 1 127 ? 8.849 -9.328 -7.794 1.00 91.56 127 GLU A C 1
ATOM 1059 O O . GLU A 1 127 ? 7.786 -8.847 -8.191 1.00 91.56 127 GLU A O 1
ATOM 1064 N N . LEU A 1 128 ? 9.704 -9.940 -8.612 1.00 85.12 128 LEU A N 1
ATOM 1065 C CA . LEU A 1 128 ? 9.457 -10.151 -10.043 1.00 85.12 128 LEU A CA 1
ATOM 1066 C C . LEU A 1 128 ? 8.711 -11.449 -10.316 1.00 85.12 128 LEU A C 1
ATOM 1068 O O . LEU A 1 128 ? 7.833 -11.525 -11.171 1.00 85.12 128 LEU A O 1
ATOM 1072 N N . THR A 1 129 ? 9.118 -12.486 -9.599 1.00 82.88 129 THR A N 1
ATOM 1073 C CA . THR A 1 129 ? 8.591 -13.834 -9.702 1.00 82.88 129 THR A CA 1
ATOM 1074 C C . THR A 1 129 ? 8.562 -14.420 -8.295 1.00 82.88 129 THR A C 1
ATOM 1076 O O . THR A 1 129 ? 9.444 -14.106 -7.498 1.00 82.88 129 THR A O 1
ATOM 1079 N N . PRO A 1 130 ? 7.589 -15.292 -7.983 1.00 82.56 130 PRO A N 1
ATOM 1080 C CA . PRO A 1 130 ? 7.504 -15.944 -6.673 1.00 82.56 130 PRO A CA 1
ATOM 1081 C C . PRO A 1 130 ? 8.701 -16.855 -6.352 1.00 82.56 130 PRO A C 1
ATOM 1083 O O . PRO A 1 130 ? 8.829 -17.341 -5.233 1.00 82.56 130 PRO A O 1
ATOM 1086 N N . GLU A 1 131 ? 9.556 -17.127 -7.339 1.00 86.00 131 GLU A N 1
ATOM 1087 C CA . GLU A 1 131 ? 10.750 -17.964 -7.207 1.00 86.00 131 GLU A CA 1
ATOM 1088 C C . GLU A 1 131 ? 11.981 -17.167 -6.755 1.00 86.00 131 GLU A C 1
ATOM 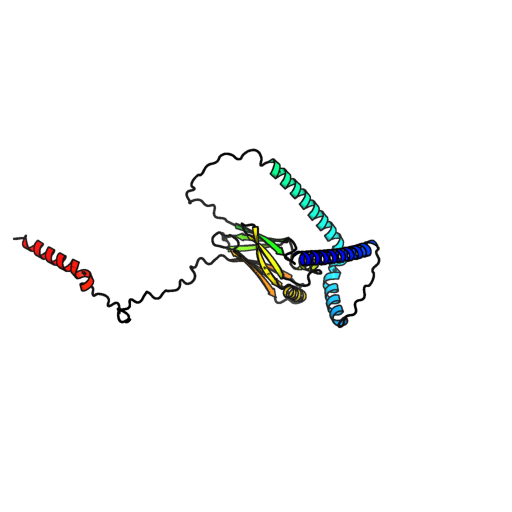1090 O O . GLU A 1 131 ? 12.935 -17.746 -6.234 1.00 86.00 131 GLU A O 1
ATOM 1095 N N . ILE A 1 132 ? 11.977 -15.844 -6.950 1.00 85.94 132 ILE A N 1
ATOM 1096 C CA . ILE A 1 132 ? 13.092 -14.968 -6.593 1.00 85.94 132 ILE A CA 1
ATOM 1097 C C . ILE A 1 132 ? 12.766 -14.286 -5.268 1.00 85.94 132 ILE A C 1
ATOM 1099 O O . ILE A 1 132 ? 11.691 -13.721 -5.087 1.00 85.94 132 ILE A O 1
ATOM 1103 N N . ALA A 1 133 ? 13.724 -14.306 -4.341 1.00 91.56 133 ALA A N 1
ATOM 1104 C CA . ALA A 1 133 ? 13.579 -13.613 -3.070 1.00 91.56 133 ALA A CA 1
ATOM 1105 C C . ALA A 1 133 ? 13.302 -12.109 -3.289 1.00 91.56 133 ALA A C 1
ATOM 1107 O O . ALA A 1 133 ? 13.969 -11.496 -4.129 1.00 91.56 133 ALA A O 1
ATOM 1108 N N . PRO A 1 134 ? 12.376 -11.497 -2.527 1.00 94.81 134 PRO A N 1
ATOM 1109 C CA . PRO A 1 134 ? 12.106 -10.069 -2.623 1.00 94.81 134 PRO A CA 1
ATOM 1110 C C . PRO A 1 134 ? 13.377 -9.237 -2.433 1.00 94.81 134 PRO A C 1
ATOM 1112 O O . PRO A 1 134 ? 14.177 -9.493 -1.530 1.00 94.81 134 PRO A O 1
ATOM 1115 N N . ILE A 1 135 ? 13.554 -8.227 -3.281 1.00 93.19 135 ILE A N 1
ATOM 1116 C CA . ILE A 1 135 ? 14.724 -7.344 -3.265 1.00 93.19 135 ILE A CA 1
ATOM 1117 C C . ILE A 1 135 ? 14.315 -6.018 -2.627 1.00 93.19 135 ILE A C 1
ATOM 1119 O O . ILE A 1 135 ? 13.236 -5.492 -2.901 1.00 93.19 135 ILE A O 1
ATOM 1123 N N . LEU A 1 136 ? 15.167 -5.494 -1.745 1.00 94.81 136 LEU A N 1
ATOM 1124 C CA . LEU A 1 136 ? 14.950 -4.204 -1.103 1.00 94.81 136 LEU A CA 1
ATOM 1125 C C . LEU A 1 136 ? 15.009 -3.085 -2.150 1.00 94.81 136 LEU A C 1
ATOM 1127 O O . LEU A 1 136 ? 16.025 -2.896 -2.815 1.00 94.81 136 LEU A O 1
ATOM 1131 N N . ARG A 1 137 ? 13.931 -2.312 -2.231 1.00 94.19 137 ARG A N 1
ATOM 1132 C CA . ARG A 1 137 ? 13.736 -1.228 -3.194 1.00 94.19 137 ARG A CA 1
ATOM 1133 C C . ARG A 1 137 ? 13.969 0.155 -2.578 1.00 94.19 137 ARG A C 1
ATOM 1135 O O . ARG A 1 13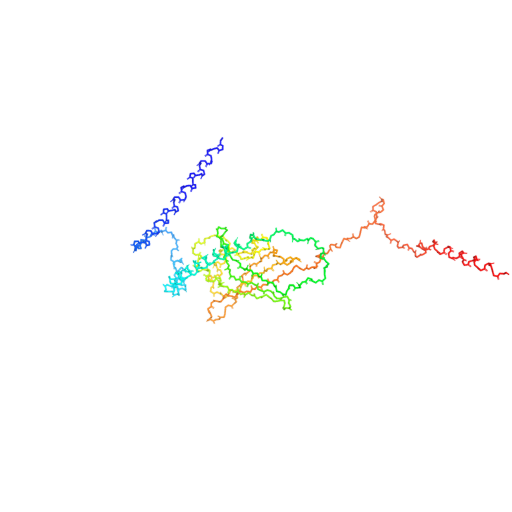7 ? 14.511 1.049 -3.231 1.00 94.19 137 ARG A O 1
ATOM 1142 N N . GLY A 1 138 ? 13.558 0.338 -1.328 1.00 95.56 138 GLY A N 1
ATOM 1143 C CA . GLY A 1 138 ? 13.638 1.621 -0.636 1.00 95.56 138 GLY A CA 1
ATOM 1144 C C . GLY A 1 138 ? 12.980 1.579 0.735 1.00 95.56 138 GLY A C 1
ATOM 1145 O O . GLY A 1 138 ? 12.692 0.507 1.264 1.00 95.56 138 GLY A O 1
ATOM 1146 N N . TYR A 1 139 ? 12.723 2.755 1.295 1.00 96.75 139 TYR A N 1
ATOM 1147 C CA . TYR A 1 139 ? 12.150 2.919 2.625 1.00 96.75 139 TYR A CA 1
ATOM 1148 C C . TYR A 1 139 ? 11.055 3.980 2.611 1.00 96.75 139 TYR A C 1
ATOM 1150 O O . TYR A 1 139 ? 11.204 5.014 1.963 1.00 96.75 139 TYR A O 1
ATOM 1158 N N . VAL A 1 140 ? 9.978 3.759 3.359 1.00 97.19 140 VAL A N 1
ATOM 1159 C CA . VAL A 1 140 ? 8.969 4.784 3.649 1.00 97.19 140 VAL A CA 1
ATOM 1160 C C . VAL A 1 140 ? 9.095 5.179 5.108 1.00 97.19 140 VAL A C 1
ATOM 1162 O O . VAL A 1 140 ? 9.019 4.323 5.988 1.00 97.19 140 VAL A O 1
ATOM 1165 N N . LYS A 1 141 ? 9.260 6.475 5.363 1.00 97.31 141 LYS A N 1
ATOM 1166 C CA . LYS A 1 141 ? 9.185 7.050 6.704 1.00 97.31 141 LYS A CA 1
ATOM 1167 C C . LYS A 1 141 ? 7.896 7.853 6.833 1.00 97.31 141 LYS A C 1
ATOM 1169 O O . LYS A 1 141 ? 7.689 8.798 6.075 1.00 97.31 141 LYS A O 1
ATOM 1174 N N . TYR A 1 142 ? 7.050 7.488 7.786 1.00 97.12 142 TYR A N 1
ATOM 1175 C CA . TYR A 1 142 ? 5.825 8.212 8.105 1.00 97.12 142 TYR A CA 1
ATOM 1176 C C . TYR A 1 142 ? 5.999 9.003 9.394 1.00 97.12 142 TYR A C 1
ATOM 1178 O O . TYR A 1 142 ? 6.424 8.440 10.401 1.00 97.12 142 TYR A O 1
ATOM 1186 N N . ASN A 1 143 ? 5.659 10.287 9.359 1.00 96.25 143 ASN A N 1
ATOM 1187 C CA . ASN A 1 143 ? 5.681 11.161 10.525 1.00 96.25 143 ASN A CA 1
ATOM 1188 C C . ASN A 1 143 ? 4.244 11.476 10.956 1.00 96.25 143 ASN A C 1
ATOM 1190 O O . ASN A 1 143 ? 3.493 12.073 10.181 1.00 96.25 143 ASN A O 1
ATOM 1194 N N . PHE A 1 144 ? 3.875 11.093 12.182 1.00 93.06 144 PHE A N 1
ATOM 1195 C CA . PHE A 1 144 ? 2.508 11.272 12.686 1.00 93.06 144 PHE A CA 1
ATOM 1196 C C . PHE A 1 144 ? 2.143 12.740 12.922 1.00 93.06 144 PHE A C 1
ATOM 1198 O O . PHE A 1 144 ? 1.007 13.118 12.678 1.00 93.06 144 PHE A O 1
ATOM 1205 N N . GLU A 1 145 ? 3.092 13.575 13.353 1.00 93.81 145 GLU A N 1
ATOM 1206 C CA . GLU A 1 145 ? 2.834 14.997 13.638 1.00 93.81 145 GLU A CA 1
ATOM 1207 C C . GLU A 1 145 ? 2.487 15.787 12.369 1.00 93.81 145 GLU A C 1
ATOM 1209 O O . GLU A 1 145 ? 1.684 16.715 12.405 1.00 93.81 145 GLU A O 1
ATOM 1214 N N . LYS A 1 146 ? 3.113 15.428 11.244 1.00 95.62 146 LYS A N 1
ATOM 1215 C CA . LYS A 1 146 ? 2.927 16.091 9.948 1.00 95.62 146 LYS A CA 1
ATOM 1216 C C . LYS A 1 146 ? 1.951 15.368 9.029 1.00 95.62 146 LYS A C 1
ATOM 1218 O O . LYS A 1 146 ? 1.698 15.877 7.945 1.00 95.62 146 LYS A O 1
ATOM 1223 N N . GLU A 1 147 ? 1.509 14.170 9.400 1.00 94.69 147 GLU A N 1
ATOM 1224 C CA . GLU A 1 147 ? 0.705 13.272 8.561 1.00 94.69 147 GLU A CA 1
ATOM 1225 C C . GLU A 1 147 ? 1.296 13.070 7.151 1.00 94.69 147 GLU A C 1
ATOM 1227 O O . GLU A 1 147 ? 0.593 13.021 6.142 1.00 94.69 147 GLU A O 1
ATOM 1232 N N . THR A 1 148 ? 2.627 12.973 7.061 1.00 95.31 148 THR A N 1
ATOM 1233 C CA . THR A 1 148 ? 3.342 12.865 5.779 1.00 95.31 148 THR A CA 1
ATOM 1234 C C . THR A 1 148 ? 4.163 11.589 5.698 1.00 95.31 148 THR A C 1
ATOM 1236 O O . THR A 1 148 ? 4.855 11.202 6.641 1.00 95.31 148 THR A O 1
ATOM 1239 N N . ALA A 1 149 ? 4.095 10.948 4.532 1.00 96.62 149 ALA A N 1
ATOM 1240 C CA . ALA A 1 149 ? 4.904 9.794 4.173 1.00 96.62 149 ALA A CA 1
ATOM 1241 C C . ALA A 1 149 ? 5.994 10.227 3.188 1.00 96.62 149 ALA A C 1
ATOM 1243 O O . ALA A 1 149 ? 5.698 10.782 2.130 1.00 96.62 149 ALA A O 1
ATOM 1244 N N . ILE A 1 150 ? 7.252 9.972 3.534 1.00 96.12 150 ILE A N 1
ATOM 1245 C CA . ILE A 1 150 ? 8.409 10.279 2.694 1.00 96.12 150 ILE A CA 1
ATOM 1246 C C . ILE A 1 150 ? 8.995 8.965 2.195 1.00 96.12 150 ILE A C 1
ATOM 1248 O O . ILE A 1 150 ? 9.396 8.115 2.993 1.00 96.12 150 ILE A O 1
ATOM 1252 N N . TYR A 1 151 ? 9.067 8.821 0.874 1.00 96.12 151 TYR A N 1
ATOM 1253 C CA . TYR A 1 151 ? 9.699 7.681 0.228 1.00 96.12 151 TYR A CA 1
ATOM 1254 C C . TYR A 1 151 ? 11.155 7.993 -0.123 1.00 96.12 151 TYR A C 1
ATOM 1256 O O . TYR A 1 151 ? 11.442 8.930 -0.866 1.00 96.12 151 TYR A O 1
ATOM 1264 N N . ASN A 1 152 ? 12.069 7.172 0.388 1.00 95.12 152 ASN A N 1
ATOM 1265 C CA . ASN A 1 152 ? 13.489 7.201 0.067 1.00 95.12 152 ASN A CA 1
ATOM 1266 C C . ASN A 1 152 ? 13.813 5.979 -0.795 1.00 95.12 152 ASN A C 1
ATOM 1268 O O . ASN A 1 152 ? 13.763 4.842 -0.319 1.00 95.12 152 ASN A O 1
ATOM 1272 N N . TYR A 1 153 ? 14.128 6.201 -2.067 1.00 88.38 153 TYR A N 1
ATOM 1273 C CA . TYR A 1 153 ? 14.439 5.124 -3.001 1.00 88.38 153 TYR A CA 1
ATOM 1274 C C . TYR A 1 153 ? 15.929 4.776 -2.978 1.00 88.38 153 TYR A C 1
ATOM 1276 O O . TYR A 1 153 ? 16.783 5.661 -2.952 1.00 88.38 153 TYR A O 1
ATOM 1284 N N . ASN A 1 154 ? 16.236 3.480 -3.052 1.00 84.88 154 ASN A N 1
ATOM 1285 C CA . ASN A 1 154 ? 17.584 3.004 -3.373 1.00 84.88 154 ASN A CA 1
ATOM 1286 C C . ASN A 1 154 ? 17.705 2.706 -4.871 1.00 84.88 154 ASN A C 1
ATOM 1288 O O . ASN A 1 154 ? 18.738 2.974 -5.479 1.00 84.88 154 ASN A O 1
ATOM 1292 N N . GLU A 1 155 ? 16.637 2.163 -5.462 1.00 80.00 155 GLU A N 1
ATOM 1293 C CA . GLU A 1 155 ? 16.572 1.801 -6.874 1.00 80.00 155 GLU A CA 1
ATOM 1294 C C . GLU A 1 155 ? 15.291 2.337 -7.527 1.00 80.00 155 GLU A C 1
ATOM 1296 O O . GLU A 1 155 ? 14.216 2.389 -6.921 1.00 80.00 155 GLU A O 1
ATOM 1301 N N . THR A 1 156 ? 15.413 2.726 -8.795 1.00 80.06 156 THR A N 1
ATOM 1302 C CA . THR A 1 156 ? 14.286 3.176 -9.623 1.00 80.06 156 THR A CA 1
ATOM 1303 C C . THR A 1 156 ? 13.658 2.000 -10.366 1.00 80.06 156 THR A C 1
ATOM 1305 O O . THR A 1 156 ? 14.301 0.974 -10.609 1.00 80.06 156 THR A O 1
ATOM 1308 N N . LEU A 1 157 ? 12.407 2.159 -10.800 1.00 84.75 157 LEU A N 1
ATOM 1309 C CA . LEU A 1 157 ? 11.757 1.160 -11.647 1.00 84.75 157 LEU A CA 1
ATOM 1310 C C . LEU A 1 157 ? 12.531 0.940 -12.964 1.00 84.75 157 LEU A C 1
ATOM 1312 O O . LEU A 1 157 ? 12.639 -0.192 -13.421 1.00 84.75 157 LEU A O 1
ATOM 1316 N N . PHE A 1 158 ? 13.149 1.986 -13.531 1.00 80.75 158 PHE A N 1
ATOM 1317 C CA . PHE A 1 158 ? 13.963 1.884 -14.750 1.00 80.75 158 PHE A CA 1
ATOM 1318 C C . PHE A 1 158 ? 15.281 1.130 -14.562 1.00 80.75 158 PHE A C 1
ATOM 1320 O O . PHE A 1 158 ? 15.661 0.344 -15.428 1.00 80.75 158 PHE A O 1
ATOM 1327 N N . SER A 1 159 ? 15.992 1.348 -13.450 1.00 79.00 159 SER A N 1
ATOM 1328 C CA . SER A 1 159 ? 17.203 0.565 -13.162 1.00 79.00 159 SER A CA 1
ATOM 1329 C C . SER A 1 159 ? 16.866 -0.915 -13.031 1.00 79.00 159 SER A C 1
ATOM 1331 O O . SER A 1 159 ? 17.628 -1.768 -13.480 1.00 79.00 159 SER A O 1
ATOM 1333 N N . PHE A 1 160 ? 15.680 -1.207 -12.498 1.00 75.31 160 PHE A N 1
ATOM 1334 C CA . PHE A 1 160 ? 15.166 -2.560 -12.456 1.00 75.31 160 PHE A CA 1
ATOM 1335 C C . PHE A 1 160 ? 14.785 -3.059 -13.857 1.00 75.31 160 PHE A C 1
ATOM 1337 O O . PHE A 1 160 ? 15.168 -4.173 -14.206 1.00 75.31 160 PHE A O 1
ATOM 1344 N N . ALA A 1 161 ? 14.175 -2.210 -14.697 1.00 78.69 161 ALA A N 1
ATOM 1345 C CA . ALA A 1 161 ? 13.785 -2.513 -16.077 1.00 78.69 161 ALA A CA 1
ATOM 1346 C C . ALA A 1 161 ? 14.871 -3.157 -16.938 1.00 78.69 161 ALA A C 1
ATOM 1348 O O . ALA A 1 161 ? 14.598 -4.047 -17.743 1.00 78.69 161 ALA A O 1
ATOM 1349 N N . ALA A 1 162 ? 16.123 -2.774 -16.719 1.00 76.31 162 ALA A N 1
ATOM 1350 C CA . ALA A 1 162 ? 17.261 -3.352 -17.420 1.00 76.31 162 ALA A CA 1
ATOM 1351 C C . ALA A 1 162 ? 17.499 -4.848 -17.122 1.00 76.31 162 ALA A C 1
ATOM 1353 O O . ALA A 1 162 ? 18.070 -5.557 -17.948 1.00 76.31 162 ALA A O 1
ATOM 1354 N N . THR A 1 163 ? 17.067 -5.347 -15.962 1.00 74.50 163 THR A N 1
ATOM 1355 C CA . THR A 1 163 ? 17.281 -6.744 -15.531 1.00 74.50 163 THR A CA 1
ATOM 1356 C C . THR A 1 163 ? 16.189 -7.709 -16.015 1.00 74.50 163 THR A C 1
ATOM 1358 O O . THR A 1 163 ? 16.227 -8.905 -15.730 1.00 74.50 163 THR A O 1
ATOM 1361 N N . TRP A 1 164 ? 15.211 -7.206 -16.770 1.00 73.62 164 TRP A N 1
ATOM 1362 C CA . TRP A 1 164 ? 13.913 -7.846 -16.994 1.00 73.62 164 TRP A CA 1
ATOM 1363 C C . TRP A 1 164 ? 13.765 -8.662 -18.277 1.00 73.62 164 TRP A C 1
ATOM 1365 O O . TRP A 1 164 ? 12.692 -9.215 -18.532 1.00 73.62 164 TRP A O 1
ATOM 1375 N N . ASN A 1 165 ? 14.827 -8.780 -19.074 1.00 70.81 165 ASN A N 1
ATOM 1376 C CA . ASN A 1 165 ? 14.804 -9.511 -20.347 1.00 70.81 165 ASN A CA 1
ATOM 1377 C C . ASN A 1 165 ? 14.461 -11.008 -20.203 1.00 70.81 165 ASN A C 1
ATOM 1379 O O . ASN A 1 165 ? 14.246 -11.679 -21.203 1.00 70.81 165 ASN A O 1
ATOM 1383 N N . TYR A 1 166 ? 14.396 -11.533 -18.977 1.00 71.94 166 TYR A N 1
ATOM 1384 C CA . TYR A 1 166 ? 14.153 -12.947 -18.689 1.00 71.94 166 TYR A CA 1
ATOM 1385 C C . TYR A 1 166 ? 12.718 -13.262 -18.240 1.00 71.94 166 TYR A C 1
ATOM 1387 O O . TYR A 1 166 ? 12.429 -14.409 -17.906 1.00 71.94 166 TYR A O 1
ATOM 1395 N N . ILE A 1 167 ? 11.823 -12.268 -18.193 1.00 79.50 167 ILE A N 1
ATOM 1396 C CA . ILE A 1 167 ? 10.454 -12.447 -17.688 1.00 79.50 167 ILE A CA 1
ATOM 1397 C C . ILE A 1 167 ? 9.458 -12.230 -18.819 1.00 79.50 167 ILE A C 1
ATOM 1399 O O . ILE A 1 167 ? 9.248 -11.107 -19.281 1.00 79.50 167 ILE A O 1
ATOM 1403 N N . ASP A 1 168 ? 8.805 -13.317 -19.222 1.00 79.19 168 ASP A N 1
ATOM 1404 C CA . ASP A 1 168 ? 7.799 -13.298 -20.288 1.00 79.19 168 ASP A CA 1
ATOM 1405 C C . ASP A 1 168 ? 6.365 -13.240 -19.751 1.00 79.19 168 ASP A C 1
ATOM 1407 O O . ASP A 1 168 ? 5.454 -12.795 -20.450 1.00 79.19 168 ASP A O 1
ATOM 1411 N N . LYS A 1 169 ? 6.132 -13.703 -18.516 1.00 86.19 169 LYS A N 1
ATOM 1412 C CA . LYS A 1 169 ? 4.803 -13.779 -17.889 1.00 86.19 169 LYS A CA 1
ATOM 1413 C C . LYS A 1 169 ? 4.915 -13.590 -16.379 1.00 86.19 169 LYS A C 1
ATOM 1415 O O . LYS A 1 169 ? 5.895 -14.014 -15.776 1.00 86.19 169 LYS A O 1
ATOM 1420 N N . GLY A 1 170 ? 3.886 -13.005 -15.768 1.00 90.00 170 GLY A N 1
ATOM 1421 C CA . GLY A 1 170 ? 3.788 -12.873 -14.315 1.00 90.00 170 GLY A CA 1
ATOM 1422 C C . GLY A 1 170 ? 3.239 -11.526 -13.863 1.00 90.00 170 GLY A C 1
ATOM 1423 O O . GLY A 1 170 ? 2.558 -10.819 -14.612 1.00 90.00 170 GLY A O 1
ATOM 1424 N N . PHE A 1 171 ? 3.548 -11.187 -12.616 1.00 93.44 171 PHE A N 1
ATOM 1425 C CA . PHE A 1 171 ? 3.143 -9.945 -11.977 1.00 93.44 171 PHE A CA 1
ATOM 1426 C C . PHE A 1 171 ? 4.365 -9.288 -11.356 1.00 93.44 171 PHE A C 1
ATOM 1428 O O . PHE A 1 171 ? 5.093 -9.943 -10.615 1.00 93.44 171 PHE A O 1
ATOM 1435 N N . TYR A 1 172 ? 4.541 -7.996 -11.607 1.00 93.38 172 TYR A N 1
ATOM 1436 C CA . TYR A 1 172 ? 5.455 -7.194 -10.810 1.00 93.38 172 TYR A CA 1
ATOM 1437 C C . TYR A 1 172 ? 4.767 -6.856 -9.492 1.00 93.38 172 TYR A C 1
ATOM 1439 O O . TYR A 1 172 ? 3.643 -6.345 -9.493 1.00 93.38 172 TYR A O 1
ATOM 1447 N N . ARG A 1 173 ? 5.417 -7.180 -8.378 1.00 95.06 173 ARG A N 1
ATOM 1448 C CA . ARG A 1 173 ? 4.870 -7.012 -7.033 1.00 95.06 173 ARG A CA 1
ATOM 1449 C C . ARG A 1 173 ? 5.713 -6.025 -6.251 1.00 95.06 173 ARG A C 1
ATOM 1451 O O . ARG A 1 173 ? 6.938 -6.077 -6.307 1.00 95.06 173 ARG A O 1
ATOM 1458 N N . VAL A 1 174 ? 5.055 -5.164 -5.489 1.00 96.06 174 VAL A N 1
ATOM 1459 C CA . VAL A 1 174 ? 5.694 -4.223 -4.563 1.00 96.06 174 VAL A CA 1
ATOM 1460 C C . VAL A 1 174 ? 5.022 -4.390 -3.214 1.00 96.06 174 VAL A C 1
ATOM 1462 O O . VAL A 1 174 ? 3.796 -4.431 -3.140 1.00 96.06 174 VAL A O 1
ATOM 1465 N N . GLY A 1 175 ? 5.804 -4.531 -2.151 1.00 97.06 175 GLY A N 1
ATOM 1466 C CA . GLY A 1 175 ? 5.258 -4.873 -0.849 1.00 97.06 175 GLY A CA 1
ATOM 1467 C C . GLY A 1 175 ? 6.153 -4.547 0.330 1.00 97.06 175 GLY A C 1
ATOM 1468 O O . GLY A 1 175 ? 7.284 -4.096 0.179 1.00 97.06 175 GLY A O 1
ATOM 1469 N N . VAL A 1 176 ? 5.613 -4.798 1.517 1.00 97.75 176 VAL A N 1
ATOM 1470 C CA . VAL A 1 176 ? 6.251 -4.564 2.815 1.00 97.75 176 VAL A CA 1
ATOM 1471 C C . VAL A 1 176 ? 6.036 -5.798 3.684 1.00 97.75 176 VAL A C 1
ATOM 1473 O O . VAL A 1 176 ? 4.978 -6.432 3.625 1.00 97.75 176 VAL A O 1
ATOM 1476 N N . PHE A 1 177 ? 7.035 -6.178 4.476 1.00 97.38 177 PHE A N 1
ATOM 1477 C CA . PHE A 1 177 ? 6.872 -7.246 5.459 1.00 97.38 177 PHE A CA 1
ATOM 1478 C C . PHE A 1 177 ? 6.165 -6.720 6.704 1.00 97.38 177 PHE A C 1
ATOM 1480 O O . PHE A 1 177 ? 6.554 -5.697 7.258 1.00 97.38 177 PHE A O 1
ATOM 1487 N N . ASN A 1 178 ? 5.147 -7.445 7.158 1.00 95.56 178 ASN A N 1
ATOM 1488 C CA . ASN A 1 178 ? 4.480 -7.142 8.419 1.00 95.56 178 ASN A CA 1
ATOM 1489 C C . ASN A 1 178 ? 5.283 -7.632 9.638 1.00 95.56 178 ASN A C 1
ATOM 1491 O O . ASN A 1 178 ? 6.298 -8.326 9.496 1.00 95.56 178 ASN A O 1
ATOM 1495 N N . SER A 1 179 ? 4.778 -7.356 10.844 1.00 93.69 179 SER A N 1
ATOM 1496 C CA . SER A 1 179 ? 5.379 -7.807 12.113 1.00 93.69 179 SER A CA 1
ATOM 1497 C C . SER A 1 179 ? 5.640 -9.326 12.177 1.00 93.69 179 SER A C 1
ATOM 1499 O O . SER A 1 179 ? 6.590 -9.792 12.806 1.00 93.69 179 SER A O 1
ATOM 1501 N N . LYS A 1 180 ? 4.830 -10.117 11.460 1.00 95.88 180 LYS A N 1
ATOM 1502 C CA . LYS A 1 180 ? 4.906 -11.586 11.366 1.00 95.88 180 LYS A CA 1
ATOM 1503 C C . LYS A 1 180 ? 5.800 -12.074 10.220 1.00 95.88 180 LYS A C 1
ATOM 1505 O O . LYS A 1 180 ? 5.720 -13.249 9.858 1.00 95.88 180 LYS A O 1
ATOM 1510 N N . LYS A 1 181 ? 6.613 -11.194 9.625 1.00 95.12 181 LYS A N 1
ATOM 1511 C CA . LYS A 1 181 ? 7.495 -11.479 8.478 1.00 95.12 181 LYS A CA 1
ATOM 1512 C C . LYS A 1 181 ? 6.755 -12.043 7.258 1.00 95.12 181 LYS A C 1
ATOM 1514 O O . LYS A 1 181 ? 7.333 -12.772 6.454 1.00 95.12 181 LYS A O 1
ATOM 1519 N N . LYS A 1 182 ? 5.471 -11.713 7.097 1.00 96.06 182 LYS A N 1
ATOM 1520 C CA . LYS A 1 182 ? 4.694 -12.032 5.893 1.00 96.06 182 LYS A CA 1
ATOM 1521 C C . LYS A 1 182 ? 4.694 -10.827 4.966 1.00 96.06 182 LYS A C 1
ATOM 1523 O O . LYS A 1 182 ? 4.377 -9.721 5.397 1.00 96.06 182 LYS A O 1
ATOM 1528 N N . LEU A 1 183 ? 5.025 -11.054 3.698 1.00 95.62 183 LEU A N 1
ATOM 1529 C CA . LEU A 1 183 ? 4.993 -10.012 2.679 1.00 95.62 183 LEU A CA 1
ATOM 1530 C C . LEU A 1 183 ? 3.540 -9.653 2.348 1.00 95.62 183 LEU A C 1
ATOM 1532 O O . LEU A 1 183 ? 2.740 -10.524 1.997 1.00 95.62 183 LEU A O 1
ATOM 1536 N N . LYS A 1 184 ? 3.212 -8.369 2.456 1.00 97.06 184 LYS A N 1
ATOM 1537 C CA . LYS A 1 184 ? 1.966 -7.768 1.976 1.00 97.06 184 LYS A CA 1
ATOM 1538 C C . LYS A 1 184 ? 2.297 -6.967 0.732 1.00 97.06 184 LYS A C 1
ATOM 1540 O O . LYS A 1 184 ? 3.175 -6.114 0.801 1.00 97.06 184 LYS A O 1
ATOM 1545 N N . ASN A 1 185 ? 1.665 -7.271 -0.396 1.00 96.44 185 ASN A N 1
ATOM 1546 C CA . ASN A 1 185 ? 2.039 -6.681 -1.674 1.00 96.44 185 ASN A CA 1
ATOM 1547 C C . ASN A 1 185 ? 0.835 -6.270 -2.524 1.00 96.44 185 ASN A C 1
ATOM 1549 O O . ASN A 1 185 ? -0.210 -6.917 -2.521 1.00 96.44 185 ASN A O 1
ATOM 1553 N N . GLY A 1 186 ? 1.050 -5.199 -3.281 1.00 95.81 186 GLY A N 1
ATOM 1554 C CA . GLY A 1 186 ? 0.268 -4.850 -4.455 1.00 95.81 186 GLY A CA 1
ATOM 1555 C C . GLY A 1 186 ? 0.945 -5.424 -5.695 1.00 95.81 186 GLY A C 1
ATOM 1556 O O . GLY A 1 186 ? 2.140 -5.743 -5.677 1.00 95.81 186 GLY A O 1
ATOM 1557 N N . PHE A 1 187 ? 0.194 -5.579 -6.783 1.00 95.56 187 PHE A N 1
ATOM 1558 C CA . PHE A 1 187 ? 0.719 -6.176 -8.004 1.00 95.56 187 PHE A CA 1
ATOM 1559 C C . PHE A 1 187 ? 0.174 -5.518 -9.268 1.00 95.56 187 PHE A C 1
ATOM 1561 O O . PHE A 1 187 ? -0.979 -5.101 -9.324 1.00 95.56 187 PHE A O 1
ATOM 1568 N N . ILE A 1 188 ? 0.999 -5.493 -10.314 1.00 94.69 188 ILE A N 1
ATOM 1569 C CA . ILE A 1 188 ? 0.607 -5.082 -11.664 1.00 94.69 188 ILE A CA 1
ATOM 1570 C C . ILE A 1 188 ? 0.982 -6.207 -12.638 1.00 94.69 188 ILE A C 1
ATOM 1572 O O . ILE A 1 188 ? 2.098 -6.734 -12.564 1.00 94.69 188 ILE A O 1
ATOM 1576 N N . PRO A 1 189 ? 0.078 -6.608 -13.557 1.00 94.56 189 PRO A N 1
ATOM 1577 C CA . PRO A 1 189 ? 0.406 -7.577 -14.593 1.00 94.56 189 PRO A CA 1
ATOM 1578 C C . PRO A 1 189 ? 1.622 -7.124 -15.392 1.00 94.56 189 PRO A C 1
ATOM 1580 O O . PRO A 1 189 ? 1.682 -5.990 -15.869 1.00 94.56 189 PRO A O 1
ATOM 1583 N N . TRP A 1 190 ? 2.569 -8.033 -15.583 1.00 89.94 190 TRP A N 1
ATOM 1584 C CA . TRP A 1 190 ? 3.843 -7.708 -16.205 1.00 89.94 190 TRP A CA 1
ATOM 1585 C C . TRP A 1 190 ? 3.712 -7.057 -17.584 1.00 89.94 190 TRP A C 1
ATOM 1587 O O . TRP A 1 190 ? 4.304 -6.015 -17.853 1.00 89.94 190 TRP A O 1
ATOM 1597 N N . ASN A 1 191 ? 2.869 -7.636 -18.438 1.00 91.25 191 ASN A N 1
ATOM 1598 C CA . ASN A 1 191 ? 2.648 -7.139 -19.794 1.00 91.25 191 ASN A CA 1
ATOM 1599 C C . ASN A 1 191 ? 2.106 -5.703 -19.795 1.00 91.25 191 ASN A C 1
ATOM 1601 O O . ASN A 1 191 ? 2.406 -4.929 -20.701 1.00 91.25 191 ASN A O 1
ATOM 1605 N N . HIS A 1 192 ? 1.324 -5.340 -18.773 1.00 92.94 192 HIS A N 1
ATOM 1606 C CA . HIS A 1 192 ? 0.821 -3.982 -18.621 1.00 92.94 192 HIS A CA 1
ATOM 1607 C C . HIS A 1 192 ? 1.956 -3.029 -18.234 1.00 92.94 192 HIS A C 1
ATOM 1609 O O . HIS A 1 192 ? 2.135 -2.007 -18.890 1.00 92.94 192 HIS A O 1
ATOM 1615 N N . LEU A 1 193 ? 2.767 -3.396 -17.239 1.00 92.00 193 LEU A N 1
ATOM 1616 C CA . LEU A 1 193 ? 3.920 -2.603 -16.814 1.00 92.00 193 LEU A CA 1
ATOM 1617 C C . LEU A 1 193 ? 4.910 -2.364 -17.962 1.00 92.00 193 LEU A C 1
ATOM 1619 O O . LEU A 1 193 ? 5.302 -1.224 -18.207 1.00 92.00 193 LEU A O 1
ATOM 1623 N N . ARG A 1 194 ? 5.260 -3.422 -18.706 1.00 90.12 194 ARG A N 1
ATOM 1624 C CA . ARG A 1 194 ? 6.148 -3.335 -19.874 1.00 90.12 194 ARG A CA 1
ATOM 1625 C C . ARG A 1 194 ? 5.602 -2.345 -20.905 1.00 90.12 194 ARG A C 1
ATOM 1627 O O . ARG A 1 194 ? 6.301 -1.411 -21.283 1.00 90.12 194 ARG A O 1
ATOM 1634 N N . LYS A 1 195 ? 4.324 -2.483 -21.277 1.00 91.56 195 LYS A N 1
ATOM 1635 C CA . LYS A 1 195 ? 3.665 -1.583 -22.235 1.00 91.56 195 LYS A CA 1
ATOM 1636 C C . LYS A 1 195 ? 3.650 -0.124 -21.766 1.00 91.56 195 LYS A C 1
ATOM 1638 O O . LYS A 1 195 ? 3.659 0.774 -22.602 1.00 91.56 195 LYS A O 1
ATOM 1643 N N . LEU A 1 196 ? 3.567 0.133 -20.461 1.00 91.62 196 LEU A N 1
ATOM 1644 C CA . LEU A 1 196 ? 3.604 1.494 -19.917 1.00 91.62 196 LEU A CA 1
ATOM 1645 C C . LEU A 1 196 ? 5.009 2.096 -19.988 1.00 91.62 196 LEU A C 1
ATOM 1647 O O . LEU A 1 196 ? 5.153 3.252 -20.372 1.00 91.62 196 LEU A O 1
ATOM 1651 N N . LEU A 1 197 ? 6.038 1.307 -19.690 1.00 89.06 197 LEU A N 1
ATOM 1652 C CA . LEU A 1 197 ? 7.431 1.760 -19.744 1.00 89.06 197 LEU A CA 1
ATOM 1653 C C . LEU A 1 197 ? 7.932 1.994 -21.173 1.00 89.06 197 LEU A C 1
ATOM 1655 O O . LEU A 1 197 ? 8.801 2.833 -21.387 1.00 89.06 197 LEU A O 1
ATOM 1659 N N . GLU A 1 198 ? 7.358 1.300 -22.155 1.00 88.69 198 GLU A N 1
ATOM 1660 C CA . GLU A 1 198 ? 7.643 1.512 -23.578 1.00 88.69 198 GLU A CA 1
ATOM 1661 C C . GLU A 1 198 ? 7.021 2.803 -24.142 1.00 88.69 198 GLU A C 1
ATOM 1663 O O . GLU A 1 198 ? 7.416 3.247 -25.217 1.00 88.69 198 GLU A O 1
ATOM 1668 N N . GLN A 1 199 ? 6.055 3.430 -23.455 1.00 87.75 199 GLN A N 1
ATOM 1669 C CA . GLN A 1 199 ? 5.270 4.538 -24.022 1.00 87.75 199 GLN A CA 1
ATOM 1670 C C . GLN A 1 199 ? 5.984 5.900 -24.095 1.00 87.75 199 GLN A C 1
ATOM 1672 O O . GLN A 1 199 ? 5.352 6.853 -24.541 1.00 87.75 199 GLN A O 1
ATOM 1677 N N . ASP A 1 200 ? 7.257 6.023 -23.703 1.00 83.56 200 ASP A N 1
ATOM 1678 C CA . ASP A 1 200 ? 7.993 7.306 -23.638 1.00 83.56 200 ASP A CA 1
ATOM 1679 C C . ASP A 1 200 ? 7.200 8.415 -22.906 1.00 83.56 200 ASP A C 1
ATOM 1681 O O . ASP A 1 200 ? 7.237 9.590 -23.272 1.00 83.56 200 ASP A O 1
ATOM 1685 N N . LYS A 1 201 ? 6.441 8.030 -21.872 1.00 89.62 201 LYS A N 1
ATOM 1686 C CA . LYS A 1 201 ? 5.659 8.931 -21.018 1.00 89.62 201 LYS A CA 1
ATOM 1687 C C . LYS A 1 201 ? 6.252 8.980 -19.621 1.00 89.62 201 LYS A C 1
ATOM 1689 O O . LYS A 1 201 ? 6.866 8.015 -19.171 1.00 89.62 201 LYS A O 1
ATOM 1694 N N . ASP A 1 202 ? 6.009 10.092 -18.943 1.00 91.62 202 ASP A N 1
ATOM 1695 C CA . ASP A 1 202 ? 6.302 10.211 -17.523 1.00 91.62 202 ASP A CA 1
ATOM 1696 C C . ASP A 1 202 ? 5.354 9.289 -16.751 1.00 91.62 202 ASP A C 1
ATOM 1698 O O . ASP A 1 202 ? 4.166 9.176 -17.077 1.00 91.62 202 ASP A O 1
ATOM 1702 N N . LEU A 1 203 ? 5.878 8.600 -15.742 1.00 93.44 203 LEU A N 1
ATOM 1703 C CA . LEU A 1 203 ? 5.085 7.701 -14.911 1.00 93.44 203 LEU A CA 1
ATOM 1704 C C . LEU A 1 203 ? 5.136 8.163 -13.460 1.00 93.44 203 LEU A C 1
ATOM 1706 O O . LEU A 1 203 ? 6.171 8.592 -12.948 1.00 93.44 203 LEU A O 1
ATOM 1710 N N . HIS A 1 204 ? 4.002 8.043 -12.789 1.00 94.56 204 HIS A N 1
ATOM 1711 C CA . HIS A 1 204 ? 3.878 8.244 -11.362 1.00 94.56 204 HIS A CA 1
ATOM 1712 C C . HIS A 1 204 ? 3.511 6.929 -10.695 1.00 94.56 204 HIS A C 1
ATOM 1714 O O . HIS A 1 204 ? 2.419 6.397 -10.888 1.00 94.56 204 HIS A O 1
ATOM 1720 N N . GLU A 1 205 ? 4.438 6.399 -9.921 1.00 95.00 205 GLU A N 1
ATOM 1721 C CA . GLU A 1 205 ? 4.207 5.255 -9.059 1.00 95.00 205 GLU A CA 1
ATOM 1722 C C . GLU A 1 205 ? 3.663 5.725 -7.721 1.00 95.00 205 GLU A C 1
ATOM 1724 O O . GLU A 1 205 ? 4.272 6.575 -7.073 1.00 95.00 205 GLU A O 1
ATOM 1729 N N . GLU A 1 206 ? 2.574 5.121 -7.269 1.00 96.38 206 GLU A N 1
ATOM 1730 C CA . GLU A 1 206 ? 2.035 5.364 -5.937 1.00 96.38 206 GLU A CA 1
ATOM 1731 C C . GLU A 1 206 ? 1.973 4.039 -5.171 1.00 96.38 206 GLU A C 1
ATOM 1733 O O . GLU A 1 206 ? 1.358 3.061 -5.611 1.00 96.38 206 GLU A O 1
ATOM 1738 N N . ILE A 1 207 ? 2.652 4.002 -4.024 1.00 97.06 207 ILE A N 1
ATOM 1739 C CA . ILE A 1 207 ? 2.638 2.873 -3.088 1.00 97.06 207 ILE A CA 1
ATOM 1740 C C . ILE A 1 207 ? 1.757 3.261 -1.904 1.00 97.06 207 ILE A C 1
ATOM 1742 O O . ILE A 1 207 ? 2.098 4.173 -1.148 1.00 97.06 207 ILE A O 1
ATOM 1746 N N . ILE A 1 208 ? 0.643 2.558 -1.720 1.00 97.75 208 ILE A N 1
ATOM 1747 C CA . ILE A 1 208 ? -0.318 2.841 -0.652 1.00 97.75 208 ILE A CA 1
ATOM 1748 C C . ILE A 1 208 ? -0.223 1.727 0.387 1.00 97.75 208 ILE A C 1
ATOM 1750 O O . ILE A 1 208 ? -0.505 0.570 0.088 1.00 97.75 208 ILE A O 1
ATOM 1754 N N . ILE A 1 209 ? 0.186 2.061 1.608 1.00 97.88 209 ILE A N 1
ATOM 1755 C CA . ILE A 1 209 ? 0.319 1.102 2.710 1.00 97.88 209 ILE A CA 1
ATOM 1756 C C . ILE A 1 209 ? -0.867 1.289 3.647 1.00 97.88 209 ILE A C 1
ATOM 1758 O O . ILE A 1 209 ? -1.036 2.359 4.234 1.00 97.88 209 ILE A O 1
ATOM 1762 N N . TYR A 1 210 ? -1.666 0.240 3.804 1.00 97.19 210 TYR A N 1
ATOM 1763 C CA . TYR A 1 210 ? -2.791 0.221 4.725 1.00 97.19 210 TYR A CA 1
ATOM 1764 C C . TYR A 1 210 ? -2.367 -0.421 6.035 1.00 97.19 210 TYR A C 1
ATOM 1766 O O . TYR A 1 210 ? -1.891 -1.564 6.058 1.00 97.19 210 TYR A O 1
ATOM 1774 N N . LEU A 1 211 ? -2.565 0.313 7.120 1.00 96.25 211 LEU A N 1
ATOM 1775 C CA . LEU A 1 211 ? -2.293 -0.161 8.469 1.00 96.25 211 LEU A CA 1
ATOM 1776 C C . LEU A 1 211 ? -3.580 -0.661 9.130 1.00 96.25 211 LEU A C 1
ATOM 1778 O O . LEU A 1 211 ? -4.683 -0.352 8.680 1.00 96.25 211 LEU A O 1
ATOM 1782 N N . ASP A 1 212 ? -3.444 -1.466 10.177 1.00 94.81 212 ASP A N 1
ATOM 1783 C CA . ASP A 1 212 ? -4.541 -1.830 11.071 1.00 94.81 212 ASP A CA 1
ATOM 1784 C C . ASP A 1 212 ? -4.561 -0.950 12.337 1.00 94.81 212 ASP A C 1
ATOM 1786 O O . ASP A 1 212 ? -3.751 -0.039 12.507 1.00 94.81 212 ASP A O 1
ATOM 1790 N N . ASN A 1 213 ? -5.495 -1.225 13.255 1.00 92.06 213 ASN A N 1
ATOM 1791 C CA . ASN A 1 213 ? -5.625 -0.490 14.522 1.00 92.06 213 ASN A CA 1
ATOM 1792 C C . ASN A 1 213 ? -4.406 -0.652 15.454 1.00 92.06 213 ASN A C 1
ATOM 1794 O O . ASN A 1 213 ? -4.297 0.063 16.445 1.00 92.06 213 ASN A O 1
ATOM 1798 N N . SER A 1 214 ? -3.520 -1.614 15.182 1.00 92.19 214 SER A N 1
ATOM 1799 C CA . SER A 1 214 ? -2.267 -1.850 15.911 1.00 92.19 214 SER A CA 1
ATOM 1800 C C . SER A 1 214 ? -1.050 -1.259 15.188 1.00 92.19 214 SER A C 1
ATOM 1802 O O . SER A 1 214 ? 0.079 -1.513 15.605 1.00 92.19 214 SER A O 1
ATOM 1804 N N . ASN A 1 215 ? -1.266 -0.471 14.127 1.00 93.56 215 ASN A N 1
ATOM 1805 C CA . ASN A 1 215 ? -0.233 0.043 13.226 1.00 93.56 215 ASN A CA 1
ATOM 1806 C C . ASN A 1 215 ? 0.587 -1.058 12.519 1.00 93.56 215 ASN A C 1
ATOM 1808 O O . ASN A 1 215 ? 1.681 -0.775 12.026 1.00 93.56 215 ASN A O 1
ATOM 1812 N N . ASP A 1 216 ? 0.090 -2.299 12.450 1.00 95.69 216 ASP A N 1
ATOM 1813 C CA . ASP A 1 216 ? 0.704 -3.355 11.639 1.00 95.69 216 ASP A CA 1
ATOM 1814 C C . ASP A 1 216 ? 0.180 -3.285 10.199 1.00 95.69 216 ASP A C 1
ATOM 1816 O O . ASP A 1 216 ? -0.889 -2.742 9.916 1.00 95.69 216 ASP A O 1
ATOM 1820 N N . ILE A 1 217 ? 0.946 -3.831 9.259 1.00 97.06 217 ILE A N 1
ATOM 1821 C CA . ILE A 1 217 ? 0.622 -3.747 7.834 1.00 97.06 217 ILE A CA 1
ATOM 1822 C C . ILE A 1 217 ? -0.476 -4.755 7.498 1.00 97.06 217 ILE A C 1
ATOM 1824 O O . ILE A 1 217 ? -0.274 -5.979 7.521 1.00 97.06 217 ILE A O 1
ATOM 1828 N N . TRP A 1 218 ? -1.638 -4.232 7.118 1.00 95.69 218 TRP A N 1
ATOM 1829 C CA . TRP A 1 218 ? -2.786 -5.028 6.704 1.00 95.69 218 TRP A CA 1
ATOM 1830 C C . TRP A 1 218 ? -2.710 -5.387 5.217 1.00 95.69 218 TRP A C 1
ATOM 1832 O O . TRP A 1 218 ? -2.786 -6.575 4.859 1.00 95.69 218 TRP A O 1
ATOM 1842 N N . HIS A 1 219 ? -2.505 -4.370 4.375 1.00 96.75 219 HIS A N 1
ATOM 1843 C CA . HIS A 1 219 ? -2.532 -4.460 2.915 1.00 96.75 219 HIS A CA 1
ATOM 1844 C C . HIS A 1 219 ? -1.594 -3.431 2.268 1.00 96.75 219 HIS A C 1
ATOM 1846 O O . HIS A 1 219 ? -1.253 -2.422 2.882 1.00 96.75 219 HIS A O 1
ATOM 1852 N N . VAL A 1 220 ? -1.171 -3.688 1.030 1.00 97.69 220 VAL A N 1
ATOM 1853 C CA . VAL A 1 220 ? -0.390 -2.743 0.221 1.00 97.69 220 VAL A CA 1
ATOM 1854 C C . VAL A 1 220 ? -1.004 -2.698 -1.170 1.00 97.69 220 VAL A C 1
ATOM 1856 O O . VAL A 1 220 ? -1.106 -3.735 -1.819 1.00 97.69 220 VAL A O 1
ATOM 1859 N N . ASP A 1 221 ? -1.374 -1.509 -1.636 1.00 97.81 221 ASP A N 1
ATOM 1860 C CA . ASP A 1 221 ? -1.706 -1.276 -3.039 1.00 97.81 221 ASP A CA 1
ATOM 1861 C C . ASP A 1 221 ? -0.522 -0.649 -3.767 1.00 97.81 221 ASP A C 1
ATOM 1863 O O . ASP A 1 221 ? 0.287 0.093 -3.203 1.00 97.81 221 ASP A O 1
ATOM 1867 N N . TYR A 1 222 ? -0.437 -0.954 -5.055 1.00 96.75 222 TYR A N 1
ATOM 1868 C CA . TYR A 1 222 ? 0.558 -0.389 -5.946 1.00 96.75 222 TYR A CA 1
ATOM 1869 C C . TYR A 1 222 ? -0.134 0.033 -7.232 1.00 96.75 222 TYR A C 1
ATOM 1871 O O . TYR A 1 222 ? -0.735 -0.796 -7.921 1.00 96.75 222 TYR A O 1
ATOM 1879 N N . THR A 1 223 ? -0.066 1.326 -7.535 1.00 95.69 223 THR A N 1
ATOM 1880 C CA . THR A 1 223 ? -0.669 1.895 -8.737 1.00 95.69 223 THR A CA 1
ATOM 1881 C C . THR A 1 223 ? 0.386 2.600 -9.579 1.00 95.69 223 THR A C 1
ATOM 1883 O O . THR A 1 223 ? 1.406 3.083 -9.081 1.00 95.69 223 THR A O 1
ATOM 1886 N N . LEU A 1 224 ? 0.150 2.606 -10.889 1.00 95.19 224 LEU A N 1
ATOM 1887 C CA . LEU A 1 224 ? 0.997 3.276 -11.861 1.00 95.19 224 LEU A CA 1
ATOM 1888 C C . LEU A 1 224 ? 0.120 4.206 -12.691 1.00 95.19 224 LEU A C 1
ATOM 1890 O O . LEU A 1 224 ? -0.750 3.753 -13.435 1.00 95.19 224 LEU A O 1
ATOM 1894 N N . ASN A 1 225 ? 0.365 5.500 -12.555 1.00 94.31 225 ASN A N 1
ATOM 1895 C CA . ASN A 1 225 ? -0.346 6.549 -13.261 1.00 94.31 225 ASN A CA 1
ATOM 1896 C C . ASN A 1 225 ? 0.540 7.101 -14.377 1.00 94.31 225 ASN A C 1
ATOM 1898 O O . ASN A 1 225 ? 1.745 7.274 -14.214 1.00 94.31 225 ASN A O 1
ATOM 1902 N N . ILE A 1 226 ? -0.062 7.380 -15.527 1.00 93.88 226 ILE A N 1
ATOM 1903 C CA . ILE A 1 226 ? 0.623 8.033 -16.640 1.00 93.88 226 ILE A CA 1
ATOM 1904 C C . ILE A 1 226 ? 0.500 9.541 -16.437 1.00 93.88 226 ILE A C 1
ATOM 1906 O O . ILE A 1 226 ? -0.612 10.048 -16.290 1.00 93.88 226 ILE A O 1
ATOM 1910 N N . LEU A 1 227 ? 1.622 10.252 -16.462 1.00 91.81 227 LEU A N 1
ATOM 1911 C CA . LEU A 1 227 ? 1.654 11.708 -16.444 1.00 91.81 227 LEU A CA 1
ATOM 1912 C C . LEU A 1 227 ? 1.824 12.252 -17.867 1.00 91.81 227 LEU A C 1
ATOM 1914 O O . LEU A 1 227 ? 2.476 11.649 -18.725 1.00 91.81 227 LEU A O 1
ATOM 1918 N N . GLU A 1 228 ? 1.214 13.407 -18.133 1.00 86.62 228 GLU A N 1
ATOM 1919 C CA . GLU A 1 228 ? 1.408 14.104 -19.401 1.00 86.62 228 GLU A CA 1
ATOM 1920 C C . GLU A 1 228 ? 2.833 14.650 -19.486 1.00 86.62 228 GLU A C 1
ATOM 1922 O O . GLU A 1 228 ? 3.247 15.509 -18.705 1.00 86.62 228 GLU A O 1
ATOM 1927 N N . LYS A 1 229 ? 3.580 14.147 -20.469 1.00 81.06 229 LYS A N 1
ATOM 1928 C CA . LYS A 1 229 ? 4.975 14.510 -20.683 1.00 81.06 229 LYS A CA 1
ATOM 1929 C C . LYS A 1 229 ? 5.108 15.956 -21.147 1.00 81.06 229 LYS A C 1
ATOM 1931 O O . LYS A 1 229 ? 4.484 16.380 -22.126 1.00 81.06 229 LYS A O 1
ATOM 1936 N N . LYS A 1 230 ? 6.006 16.707 -20.509 1.00 82.00 230 LYS A N 1
ATOM 1937 C CA . LYS A 1 230 ? 6.420 18.028 -21.005 1.00 82.00 230 LYS A CA 1
ATOM 1938 C C . LYS A 1 230 ? 7.308 17.855 -22.241 1.00 82.00 230 LYS A C 1
ATOM 1940 O O . LYS A 1 230 ? 8.207 17.015 -22.266 1.00 82.00 230 LYS A O 1
ATOM 1945 N N . LYS A 1 231 ? 7.072 18.657 -23.288 1.00 83.56 231 LYS A N 1
ATOM 1946 C CA . LYS A 1 231 ? 7.860 18.600 -24.534 1.00 83.56 231 LYS A CA 1
ATOM 1947 C C . LYS A 1 231 ? 9.362 18.702 -24.225 1.00 83.56 231 LYS A C 1
ATOM 1949 O O . LYS A 1 231 ? 9.773 19.582 -23.473 1.00 83.56 231 LYS A O 1
ATOM 1954 N N . ASN A 1 232 ? 10.161 17.839 -24.856 1.00 81.62 232 ASN A N 1
ATOM 1955 C CA . ASN A 1 232 ? 11.630 17.802 -24.784 1.00 81.62 232 ASN A CA 1
ATOM 1956 C C . ASN A 1 232 ? 12.242 17.391 -23.430 1.00 81.62 232 ASN A C 1
ATOM 1958 O O . ASN A 1 232 ? 13.422 17.656 -23.205 1.00 81.62 232 ASN A O 1
ATOM 1962 N N . GLN A 1 233 ? 11.487 16.741 -22.541 1.00 83.25 233 GLN A N 1
ATOM 1963 C CA . GLN A 1 233 ? 12.045 16.146 -21.321 1.00 83.25 233 GLN A CA 1
ATOM 1964 C C . GLN A 1 233 ? 12.272 14.641 -21.484 1.00 83.25 233 GLN A C 1
ATOM 1966 O O . GLN A 1 233 ? 11.619 13.978 -22.289 1.00 83.25 233 GLN A O 1
ATOM 1971 N N . ILE A 1 234 ? 13.259 14.115 -20.764 1.00 82.44 234 ILE A N 1
ATOM 1972 C CA . ILE A 1 234 ? 13.503 12.673 -20.667 1.00 82.44 234 ILE A CA 1
ATOM 1973 C C . ILE A 1 234 ? 12.400 12.098 -19.771 1.00 82.44 234 ILE A C 1
ATOM 1975 O O . ILE A 1 234 ? 12.109 12.744 -18.767 1.00 82.44 234 ILE A O 1
ATOM 1979 N N . PRO A 1 235 ? 11.811 10.930 -20.097 1.00 82.56 235 PRO A N 1
ATOM 1980 C CA . PRO A 1 235 ? 10.817 10.297 -19.243 1.00 82.56 235 PRO A CA 1
ATOM 1981 C C . PRO A 1 235 ? 11.307 10.182 -17.810 1.00 82.56 235 PRO A C 1
ATOM 1983 O O . PRO A 1 235 ? 12.352 9.571 -17.554 1.00 82.56 235 PRO A O 1
ATOM 1986 N N . GLU A 1 236 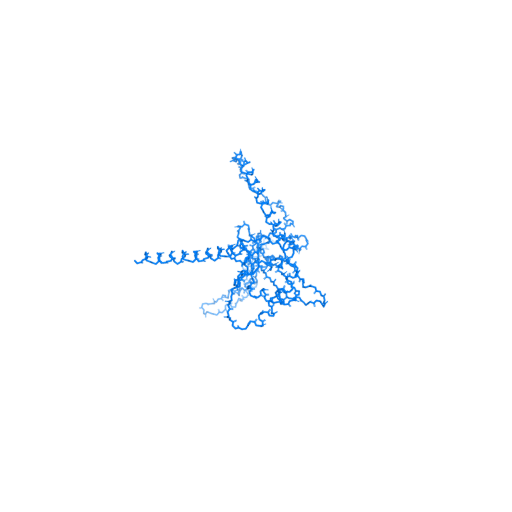? 10.546 10.749 -16.889 1.00 86.50 236 GLU A N 1
ATOM 1987 C CA . GLU A 1 236 ? 10.824 10.655 -15.465 1.00 86.50 236 GLU A CA 1
ATOM 1988 C C . GLU A 1 236 ? 9.813 9.720 -14.802 1.00 86.50 236 GLU A C 1
ATOM 1990 O O . GLU A 1 236 ? 8.610 9.762 -15.072 1.00 86.50 236 GLU A O 1
ATOM 1995 N N . ILE A 1 237 ? 10.317 8.850 -13.926 1.00 86.56 237 ILE A N 1
ATOM 1996 C CA . ILE A 1 237 ? 9.473 8.064 -13.031 1.00 86.56 237 ILE A CA 1
ATOM 1997 C C . ILE A 1 237 ? 9.558 8.714 -11.668 1.00 86.56 237 ILE A C 1
ATOM 1999 O O . ILE A 1 237 ? 10.615 8.728 -11.039 1.00 86.56 237 ILE A O 1
ATOM 2003 N N . THR A 1 238 ? 8.425 9.227 -11.218 1.00 90.69 238 THR A N 1
ATOM 2004 C CA . THR A 1 238 ? 8.278 9.755 -9.868 1.00 90.69 238 THR A CA 1
ATOM 2005 C C . THR A 1 238 ? 7.612 8.696 -9.006 1.00 90.69 238 THR A C 1
ATOM 2007 O O . THR A 1 238 ? 6.656 8.056 -9.437 1.00 90.69 238 THR A O 1
ATOM 2010 N N . THR A 1 239 ? 8.110 8.496 -7.790 1.00 91.88 239 THR A N 1
ATOM 2011 C CA . THR A 1 239 ? 7.511 7.558 -6.838 1.00 91.88 239 THR A CA 1
ATOM 2012 C C . THR A 1 239 ? 7.017 8.330 -5.625 1.00 91.88 239 THR A C 1
ATOM 2014 O O . THR A 1 239 ? 7.784 9.064 -5.001 1.00 91.88 239 THR A O 1
ATOM 2017 N N . SER A 1 240 ? 5.747 8.151 -5.279 1.00 93.38 240 SER A N 1
ATOM 2018 C CA . SER A 1 240 ? 5.151 8.626 -4.037 1.00 93.38 240 SER A CA 1
ATOM 2019 C C . SER A 1 240 ? 4.724 7.452 -3.161 1.00 93.38 240 SER A C 1
ATOM 2021 O O . SER A 1 240 ? 4.529 6.319 -3.613 1.00 93.38 240 SER A O 1
ATOM 2023 N N . SER A 1 241 ? 4.596 7.732 -1.869 1.00 94.00 241 SER A N 1
ATOM 2024 C CA . SER A 1 241 ? 4.048 6.793 -0.901 1.00 94.00 241 SER A CA 1
ATOM 2025 C C . SER A 1 241 ? 2.937 7.458 -0.116 1.00 94.00 241 SER A C 1
ATOM 2027 O O . SER A 1 241 ? 3.075 8.621 0.268 1.00 94.00 241 SER A O 1
ATOM 2029 N N . ARG A 1 242 ? 1.888 6.703 0.192 1.00 95.75 242 ARG A N 1
ATOM 2030 C CA . ARG A 1 242 ? 0.787 7.135 1.047 1.00 95.75 242 ARG A CA 1
ATOM 2031 C C . ARG A 1 242 ? 0.542 6.089 2.126 1.00 95.75 242 ARG A C 1
ATOM 2033 O O . ARG A 1 242 ? 0.520 4.897 1.839 1.00 95.75 242 ARG A O 1
ATOM 2040 N N . ILE A 1 243 ? 0.341 6.535 3.362 1.00 93.94 243 ILE A N 1
ATOM 2041 C CA . ILE A 1 243 ? -0.129 5.669 4.447 1.00 93.94 243 ILE A CA 1
ATOM 2042 C C . ILE A 1 243 ? -1.625 5.901 4.624 1.00 93.94 243 ILE A C 1
ATOM 2044 O O . ILE A 1 243 ? -2.080 7.046 4.648 1.00 93.94 243 ILE A O 1
ATOM 2048 N N . VAL A 1 244 ? -2.388 4.818 4.724 1.00 95.31 244 VAL A N 1
ATOM 2049 C CA . VAL A 1 244 ? -3.824 4.850 4.991 1.00 95.31 244 VAL A CA 1
ATOM 2050 C C . VAL A 1 244 ? -4.079 4.121 6.299 1.00 95.31 244 VAL A C 1
ATOM 2052 O O . VAL A 1 244 ? -3.775 2.938 6.447 1.00 95.31 244 VAL A O 1
ATOM 2055 N N . PHE A 1 245 ? -4.643 4.850 7.252 1.00 91.81 245 PHE A N 1
ATOM 2056 C CA . PHE A 1 245 ? -5.109 4.293 8.512 1.00 91.81 245 PHE A CA 1
ATOM 2057 C C . PHE A 1 245 ? -6.539 3.787 8.337 1.00 91.81 245 PHE A C 1
ATOM 2059 O O . PHE A 1 245 ? -7.291 4.349 7.531 1.00 91.81 245 PHE A O 1
ATOM 2066 N N . PRO A 1 246 ? -6.939 2.743 9.076 1.00 87.31 246 PRO A N 1
ATOM 2067 C CA . PRO A 1 246 ? -8.329 2.345 9.088 1.00 87.31 246 PRO A CA 1
ATOM 2068 C C . PRO A 1 246 ? -9.121 3.519 9.663 1.00 87.31 246 PRO A C 1
ATOM 2070 O O . PRO A 1 246 ? -8.814 4.025 10.744 1.00 87.31 246 PRO A O 1
ATOM 2073 N N . LEU A 1 247 ? -10.125 3.987 8.921 1.00 78.06 247 LEU A N 1
ATOM 2074 C CA . LEU A 1 247 ? -11.087 4.924 9.480 1.00 78.06 247 LEU A CA 1
ATOM 2075 C C . LEU A 1 247 ? -11.752 4.195 10.647 1.00 78.06 247 LEU A C 1
ATOM 2077 O O . LEU A 1 247 ? -12.474 3.223 10.447 1.00 78.06 247 LEU A O 1
ATOM 2081 N N . SER A 1 248 ? -11.494 4.663 11.868 1.00 64.69 248 SER A N 1
ATOM 2082 C CA . SER A 1 248 ? -12.130 4.153 13.091 1.00 64.69 248 SER A CA 1
ATOM 2083 C C . SER A 1 248 ? -13.622 4.513 13.158 1.00 64.69 248 SER A C 1
ATOM 2085 O O . SER A 1 248 ? -14.286 4.328 14.177 1.00 64.69 248 SER A O 1
ATOM 2087 N N . GLU A 1 249 ? -14.172 5.054 12.068 1.00 66.31 249 GLU A N 1
ATOM 2088 C CA . GLU A 1 249 ? -15.601 5.152 11.876 1.00 66.31 249 GLU A CA 1
ATOM 2089 C C . GLU A 1 249 ? -16.134 3.729 11.867 1.00 66.31 249 GLU A C 1
ATOM 2091 O O . GLU A 1 249 ? -15.951 2.989 10.902 1.00 66.31 249 GLU A O 1
ATOM 2096 N N . ASN A 1 250 ? -16.755 3.336 12.982 1.00 63.62 250 ASN A N 1
ATOM 2097 C CA . ASN A 1 250 ? -17.652 2.196 13.049 1.00 63.62 250 ASN A CA 1
ATOM 2098 C C . ASN A 1 250 ? -18.530 2.271 11.799 1.00 63.62 250 ASN A C 1
ATOM 2100 O O . ASN A 1 250 ? -19.430 3.113 11.745 1.00 63.62 250 ASN A O 1
ATOM 2104 N N . GLY A 1 251 ? -18.180 1.490 10.767 1.00 70.62 251 GLY A N 1
ATOM 2105 C CA . GLY A 1 251 ? -18.790 1.621 9.447 1.00 70.62 251 GLY A CA 1
ATOM 2106 C C . GLY A 1 251 ? -20.295 1.603 9.617 1.00 70.62 251 GLY A C 1
ATOM 2107 O O . GLY A 1 251 ? -20.752 0.866 10.488 1.00 70.62 251 GLY A O 1
ATOM 2108 N N . VAL A 1 252 ? -21.013 2.454 8.867 1.00 73.25 252 VAL A N 1
ATOM 2109 C CA . VAL A 1 252 ? -22.437 2.791 9.063 1.00 73.25 252 VAL A CA 1
ATOM 2110 C C . VAL A 1 252 ? -23.159 1.645 9.756 1.00 73.25 252 VAL A C 1
ATOM 2112 O O . VAL A 1 252 ? -23.512 0.654 9.111 1.00 73.25 252 VAL A O 1
ATOM 2115 N N . MET A 1 253 ? -23.286 1.736 11.087 1.00 76.12 253 MET A N 1
ATOM 2116 C CA . MET A 1 253 ? -23.931 0.667 11.836 1.00 76.12 253 MET A CA 1
ATOM 2117 C C . MET A 1 253 ? -25.320 0.536 11.223 1.00 76.12 253 MET A C 1
ATOM 2119 O O . MET A 1 253 ? -26.015 1.555 11.131 1.00 76.12 253 MET A O 1
ATOM 2123 N N . PRO A 1 254 ? -25.713 -0.657 10.740 1.00 80.56 254 PRO A N 1
ATOM 2124 C CA . PRO A 1 254 ? -27.024 -0.817 10.150 1.00 80.56 254 PRO A CA 1
ATOM 2125 C C . PRO A 1 254 ? -28.027 -0.346 11.192 1.00 80.56 254 PRO A C 1
ATOM 2127 O O . PRO A 1 254 ? -28.076 -0.868 12.308 1.00 80.56 254 PRO A O 1
ATOM 2130 N N . VAL A 1 255 ? -28.776 0.700 10.847 1.00 84.31 255 VAL A N 1
ATOM 2131 C CA . VAL A 1 255 ? -29.847 1.200 11.697 1.00 84.31 255 VAL A CA 1
ATOM 2132 C C . VAL A 1 255 ? -30.918 0.125 11.650 1.00 84.31 255 VAL A C 1
ATOM 2134 O O . VAL A 1 255 ? -31.756 0.097 10.752 1.00 84.31 255 VAL A O 1
ATOM 2137 N N . PHE A 1 256 ? -30.834 -0.830 12.573 1.00 81.88 256 PHE A N 1
ATOM 2138 C CA . PHE A 1 256 ? -31.873 -1.827 12.726 1.00 81.88 256 PHE A CA 1
ATOM 2139 C C . PHE A 1 256 ? -33.159 -1.077 13.045 1.00 81.88 256 PHE A C 1
ATOM 2141 O O . PHE A 1 256 ? -33.232 -0.331 14.027 1.00 81.88 256 PHE A O 1
ATOM 2148 N N . ASN A 1 257 ? -34.176 -1.270 12.204 1.00 82.94 257 ASN A N 1
ATOM 2149 C CA . ASN A 1 257 ? -35.527 -0.867 12.551 1.00 82.94 257 ASN A CA 1
ATOM 2150 C C . ASN A 1 257 ? -35.823 -1.478 13.920 1.00 82.94 257 ASN A C 1
ATOM 2152 O O . ASN A 1 257 ? -35.684 -2.692 14.098 1.00 82.94 257 ASN A O 1
ATOM 2156 N N . LYS A 1 258 ? -36.152 -0.631 14.903 1.00 82.62 258 LYS A N 1
ATOM 2157 C CA . LYS A 1 258 ? -36.510 -1.093 16.247 1.00 82.62 258 LYS A CA 1
ATOM 2158 C C . LYS A 1 258 ? -37.547 -2.211 16.096 1.00 82.62 258 LYS A C 1
ATOM 2160 O O . LYS A 1 258 ? -38.453 -2.046 15.275 1.00 82.62 258 LYS A O 1
ATOM 2165 N N . PRO A 1 259 ? -37.424 -3.328 16.834 1.00 82.44 259 PRO A N 1
ATOM 2166 C CA . PRO A 1 259 ? -38.374 -4.423 16.721 1.00 82.44 259 PRO A CA 1
ATOM 2167 C C . PRO A 1 259 ? -39.786 -3.872 16.928 1.00 82.44 259 PRO A C 1
ATOM 2169 O O . PRO A 1 259 ? -40.085 -3.274 17.963 1.00 82.44 259 PRO A O 1
ATOM 2172 N N . ILE A 1 260 ? -40.630 -4.016 15.906 1.00 80.31 260 ILE A N 1
ATOM 2173 C CA . ILE A 1 260 ? -42.039 -3.648 15.991 1.00 80.31 260 ILE A CA 1
ATOM 2174 C C . ILE A 1 260 ? -42.692 -4.758 16.803 1.00 80.31 260 ILE A C 1
ATOM 2176 O O . ILE A 1 260 ? -42.697 -5.914 16.380 1.00 80.31 260 ILE A O 1
ATOM 2180 N N . ALA A 1 261 ? -43.189 -4.424 17.991 1.00 83.69 261 ALA A N 1
ATOM 2181 C CA . ALA A 1 261 ? -43.981 -5.366 18.762 1.00 83.69 261 ALA A CA 1
ATOM 2182 C C . ALA A 1 261 ? -45.260 -5.661 17.966 1.00 83.69 261 ALA A C 1
ATOM 2184 O O . ALA A 1 261 ? -46.000 -4.743 17.608 1.00 83.69 261 ALA A O 1
ATOM 2185 N N . LEU A 1 262 ? -45.471 -6.931 17.631 1.00 86.56 262 LEU A N 1
ATOM 2186 C CA . LEU A 1 262 ? -46.679 -7.399 16.963 1.00 86.56 262 LEU A CA 1
ATOM 2187 C C . LEU A 1 262 ? -47.628 -7.966 18.016 1.00 86.56 262 LEU A C 1
ATOM 2189 O O . LEU A 1 262 ? -47.191 -8.659 18.937 1.00 86.56 262 LEU A O 1
ATOM 2193 N N . ASP A 1 263 ? -48.915 -7.681 17.865 1.00 85.38 263 ASP A N 1
ATOM 2194 C CA . ASP A 1 263 ? -49.966 -8.358 18.620 1.00 85.38 263 ASP A CA 1
ATOM 2195 C C . ASP A 1 263 ? -50.061 -9.840 18.202 1.00 85.38 263 ASP A C 1
ATOM 2197 O O . ASP A 1 263 ? -49.551 -10.212 17.139 1.00 85.38 263 ASP A O 1
ATOM 2201 N N . PRO A 1 264 ? -50.752 -10.700 18.978 1.00 88.75 264 PRO A N 1
ATOM 2202 C CA . PRO A 1 264 ? -51.012 -12.096 18.603 1.00 88.75 264 PRO A CA 1
ATOM 2203 C C . PRO A 1 264 ? -51.653 -12.255 17.213 1.00 88.75 264 PRO A C 1
ATOM 2205 O O . PRO A 1 264 ? -51.430 -13.259 16.544 1.00 88.75 264 PRO A O 1
ATOM 2208 N N . ASP A 1 265 ? -52.391 -11.237 16.759 1.00 87.19 265 ASP A N 1
ATOM 2209 C CA . ASP A 1 265 ? -53.029 -11.166 15.438 1.00 87.19 265 ASP A CA 1
ATOM 2210 C C . ASP A 1 265 ? -52.095 -10.642 14.324 1.00 87.19 265 ASP A C 1
ATOM 2212 O O . ASP A 1 265 ? -52.532 -10.393 13.199 1.00 87.19 265 ASP A O 1
ATOM 2216 N N . GLY A 1 266 ? -50.812 -10.413 14.624 1.00 85.31 266 GLY A N 1
ATOM 2217 C CA . GLY A 1 266 ? -49.801 -9.965 13.662 1.00 85.31 266 GLY A CA 1
ATOM 2218 C C . GLY A 1 266 ? -49.893 -8.489 13.260 1.00 85.31 266 GLY A C 1
ATOM 2219 O O . GLY A 1 266 ? -49.225 -8.071 12.315 1.00 85.31 266 GLY A O 1
ATOM 2220 N N . LYS A 1 267 ? -50.707 -7.683 13.952 1.00 87.94 267 LYS A N 1
ATOM 2221 C CA . LYS A 1 267 ? -50.800 -6.236 13.714 1.00 87.94 267 LYS A CA 1
ATOM 2222 C C . LYS A 1 267 ? -49.729 -5.489 14.513 1.00 87.94 267 LYS A C 1
ATOM 2224 O O . LYS A 1 267 ? -49.444 -5.891 15.642 1.00 87.94 267 LYS A O 1
ATOM 2229 N N . PRO A 1 268 ? -49.131 -4.417 13.960 1.00 81.75 268 PRO A N 1
ATOM 2230 C CA . PRO A 1 268 ? -48.204 -3.588 14.712 1.00 81.75 268 PRO A CA 1
ATOM 2231 C C . PRO A 1 268 ? -48.942 -2.992 15.906 1.00 81.75 268 PRO A C 1
ATOM 2233 O O . PRO A 1 268 ? -49.947 -2.299 15.736 1.00 81.75 268 PRO A O 1
ATOM 2236 N N . ILE A 1 269 ? -48.436 -3.267 17.107 1.00 81.00 269 ILE A N 1
ATOM 2237 C CA . ILE A 1 269 ? -48.879 -2.574 18.307 1.00 81.00 269 ILE A CA 1
ATOM 2238 C C . ILE A 1 269 ? -48.407 -1.141 18.117 1.00 81.00 269 ILE A C 1
ATOM 2240 O O . ILE A 1 269 ? -47.226 -0.826 18.293 1.00 81.00 269 ILE A O 1
ATOM 2244 N N . GLU A 1 270 ? -49.318 -0.262 17.702 1.00 79.62 270 GLU A N 1
ATOM 2245 C CA . GLU A 1 270 ? -49.099 1.165 17.854 1.00 79.62 270 GLU A CA 1
ATOM 2246 C C . GLU A 1 270 ? -48.799 1.367 19.333 1.00 79.62 270 GLU A C 1
ATOM 2248 O O . GLU A 1 270 ? -49.6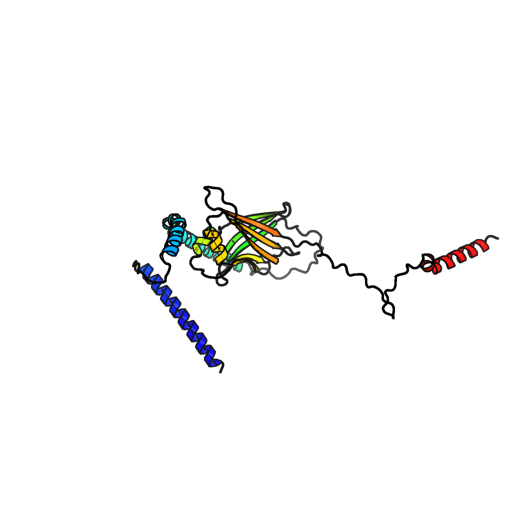54 1.130 20.190 1.00 79.62 270 GLU A O 1
ATOM 2253 N N . ASN A 1 271 ? -47.551 1.723 19.643 1.00 68.25 271 ASN A N 1
ATOM 2254 C CA . ASN A 1 271 ? -47.153 2.110 20.983 1.00 68.25 271 ASN A CA 1
ATOM 2255 C C . ASN A 1 271 ? -47.936 3.378 21.321 1.00 68.25 271 ASN A C 1
ATOM 2257 O O . ASN A 1 271 ? -47.438 4.489 21.164 1.00 68.25 271 ASN A O 1
ATOM 2261 N N . LYS A 1 272 ? -49.190 3.213 21.747 1.00 74.62 272 LYS A N 1
ATOM 2262 C CA . LYS A 1 272 ? -49.999 4.262 22.341 1.00 74.62 272 LYS A CA 1
ATOM 2263 C C . LYS A 1 272 ? -49.200 4.697 23.551 1.00 74.62 272 LYS A C 1
ATOM 2265 O O . LYS A 1 272 ? -49.115 3.956 24.532 1.00 74.62 272 LYS A O 1
ATOM 2270 N N . GLU A 1 273 ? -48.534 5.841 23.436 1.00 76.31 273 GLU A N 1
ATOM 2271 C CA . GLU A 1 273 ? -47.804 6.429 24.543 1.00 76.31 273 GLU A CA 1
ATOM 2272 C C . GLU A 1 273 ? -48.770 6.474 25.722 1.00 76.31 273 GLU A C 1
ATOM 2274 O O . GLU A 1 273 ? -49.805 7.145 25.672 1.00 76.31 273 GLU A O 1
ATOM 2279 N N . LYS A 1 274 ? -48.502 5.652 26.745 1.00 79.62 274 LYS A N 1
ATOM 2280 C CA . LYS A 1 274 ? -49.345 5.613 27.937 1.00 79.62 274 LYS A CA 1
ATOM 2281 C C . LYS A 1 274 ? -49.423 7.040 28.444 1.00 79.62 274 LYS A C 1
ATOM 2283 O O . LYS A 1 274 ? -48.387 7.676 28.651 1.00 79.62 274 LYS A O 1
ATOM 2288 N N . THR A 1 275 ? -50.639 7.545 28.618 1.00 85.38 275 THR A N 1
ATOM 2289 C CA . THR A 1 275 ? -50.829 8.919 29.077 1.00 85.38 275 THR A CA 1
ATOM 2290 C C . THR A 1 275 ? -50.090 9.106 30.400 1.00 85.38 275 THR A C 1
ATOM 2292 O O . THR A 1 275 ? -49.950 8.162 31.184 1.00 85.38 275 THR A O 1
ATOM 2295 N N . PHE A 1 276 ? -49.602 10.318 30.666 1.00 88.50 276 PHE A N 1
ATOM 2296 C CA . PHE A 1 276 ? -48.862 10.627 31.894 1.00 88.50 276 PHE A CA 1
ATOM 2297 C C . PHE A 1 276 ? -49.572 10.068 33.145 1.00 88.50 276 PHE A C 1
ATOM 2299 O O . PHE A 1 276 ? -48.963 9.402 33.979 1.00 88.50 276 PHE A O 1
ATOM 2306 N N . PHE A 1 277 ? -50.897 10.206 33.211 1.00 86.19 277 PHE A N 1
ATOM 2307 C CA . PHE A 1 277 ? -51.714 9.649 34.288 1.00 86.19 277 PHE A CA 1
ATOM 2308 C C . PHE A 1 277 ? -51.645 8.119 34.398 1.00 86.19 277 PHE A C 1
ATOM 2310 O O . PHE A 1 277 ? -51.490 7.608 35.503 1.00 86.19 277 PHE A O 1
ATOM 2317 N N . GLN A 1 278 ? -51.670 7.370 33.292 1.00 86.81 278 GLN A N 1
ATOM 2318 C CA . GLN A 1 278 ? -51.499 5.909 33.324 1.00 86.81 278 GLN A CA 1
ATOM 2319 C C . GLN A 1 278 ? -50.109 5.475 33.798 1.00 86.81 278 GLN A C 1
ATOM 2321 O O . GLN A 1 278 ? -49.967 4.387 34.354 1.00 86.81 278 GLN A O 1
ATOM 2326 N N . LYS A 1 279 ? -49.079 6.299 33.588 1.00 92.50 279 LYS A N 1
ATOM 2327 C CA . LYS A 1 279 ? -47.720 5.995 34.050 1.00 92.50 279 LYS A CA 1
ATOM 2328 C C . LYS A 1 279 ? -47.536 6.286 35.540 1.00 92.50 279 LYS A C 1
ATOM 2330 O O . LYS A 1 279 ? -46.803 5.564 36.209 1.00 92.50 279 LYS A O 1
ATOM 2335 N N . TYR A 1 280 ? -48.214 7.310 36.060 1.00 94.38 280 TYR A N 1
ATOM 2336 C CA . TYR A 1 280 ? -47.957 7.832 37.404 1.00 94.38 280 TYR A CA 1
ATOM 2337 C C . TYR A 1 280 ? -49.108 7.667 38.408 1.00 94.38 280 TYR A C 1
ATOM 2339 O O . TYR A 1 280 ? -48.942 8.067 39.558 1.00 94.38 280 TYR A O 1
ATOM 2347 N N . TRP A 1 281 ? -50.245 7.051 38.054 1.00 94.81 281 TRP A N 1
ATOM 2348 C CA . TRP A 1 281 ? -51.392 6.912 38.974 1.00 94.81 281 TRP A CA 1
ATOM 2349 C C . TRP A 1 281 ? -51.030 6.225 40.301 1.00 94.81 281 TRP A C 1
ATOM 2351 O O . TRP A 1 281 ? -51.470 6.675 41.357 1.00 94.81 281 TRP A O 1
ATOM 2361 N N . MET A 1 282 ? -50.155 5.214 40.263 1.00 94.75 282 MET A N 1
ATOM 2362 C CA . MET A 1 282 ? -49.650 4.516 41.454 1.00 94.75 282 MET A CA 1
ATOM 2363 C C . MET A 1 282 ? -48.872 5.425 42.414 1.00 94.75 282 MET A C 1
ATOM 2365 O O . MET A 1 282 ? -48.777 5.101 43.589 1.00 94.75 282 MET A O 1
ATOM 2369 N N . TYR A 1 283 ? -48.324 6.550 41.946 1.00 95.38 283 TYR A N 1
ATOM 2370 C CA . TYR A 1 283 ? -47.629 7.537 42.784 1.00 95.38 283 TYR A CA 1
ATOM 2371 C C . TYR A 1 283 ? -48.540 8.706 43.168 1.00 95.38 283 TYR A C 1
ATOM 2373 O O . TYR A 1 283 ? -48.476 9.200 44.292 1.00 95.38 283 TYR A O 1
ATOM 2381 N N . ILE A 1 284 ? -49.418 9.123 42.252 1.00 94.19 284 ILE A N 1
ATOM 2382 C CA . ILE A 1 284 ? -50.367 10.219 42.472 1.00 94.19 284 ILE A CA 1
ATOM 2383 C C . ILE A 1 284 ? -51.370 9.851 43.576 1.00 94.19 284 ILE A C 1
ATOM 2385 O O . ILE A 1 284 ? -51.623 10.668 44.459 1.00 94.19 284 ILE A O 1
ATOM 2389 N N . VAL A 1 285 ? -51.909 8.625 43.568 1.00 95.50 285 VAL A N 1
ATOM 2390 C CA . VAL A 1 285 ? -52.923 8.196 44.548 1.00 95.50 285 VAL A CA 1
ATOM 2391 C C . VAL A 1 285 ? -52.377 8.193 45.989 1.00 95.50 285 VAL A C 1
ATOM 2393 O O . VAL A 1 285 ? -52.989 8.849 46.835 1.00 95.50 285 VAL A O 1
ATOM 2396 N N . PRO A 1 286 ? -51.224 7.565 46.304 1.00 95.25 286 PRO A N 1
ATOM 2397 C CA . PRO A 1 286 ? -50.642 7.636 47.646 1.00 95.25 286 PRO A CA 1
ATOM 2398 C C . PRO A 1 286 ? -50.260 9.054 48.061 1.00 95.25 286 PRO A C 1
ATOM 2400 O O . PRO A 1 286 ? -50.419 9.408 49.226 1.00 95.25 286 PRO A O 1
ATOM 2403 N N . PHE A 1 287 ? -49.783 9.878 47.124 1.00 95.31 287 PHE A N 1
ATOM 2404 C CA . PHE A 1 287 ? -49.403 11.258 47.415 1.00 95.31 287 PHE A CA 1
ATOM 2405 C C . PHE A 1 287 ? -50.608 12.110 47.841 1.00 95.31 287 PHE A C 1
ATOM 2407 O O . PHE A 1 287 ? -50.540 12.811 48.850 1.00 95.31 287 PHE A O 1
ATOM 2414 N N . ILE A 1 288 ? -51.737 12.001 47.133 1.00 95.06 288 ILE A N 1
ATOM 2415 C CA . ILE A 1 288 ? -52.985 12.682 47.514 1.00 95.06 288 ILE A CA 1
ATOM 2416 C C . ILE A 1 288 ? -53.490 12.160 48.866 1.00 95.06 288 ILE A C 1
ATOM 2418 O O . ILE A 1 288 ? -53.872 12.954 49.727 1.00 95.06 288 ILE A O 1
ATOM 2422 N N . LEU A 1 289 ? -53.449 10.842 49.084 1.00 95.12 289 LEU A N 1
ATOM 2423 C CA . LEU A 1 289 ? -53.872 10.233 50.347 1.00 95.12 289 LEU A CA 1
ATOM 2424 C C . LEU A 1 289 ? -53.020 10.727 51.528 1.00 95.12 289 LEU A C 1
ATOM 2426 O O . LEU A 1 289 ? -53.553 11.056 52.586 1.00 95.12 289 LEU A O 1
ATOM 2430 N N . PHE A 1 290 ? -51.706 10.836 51.328 1.00 94.81 290 PHE A N 1
ATOM 2431 C CA . PHE A 1 290 ? -50.774 11.378 52.312 1.00 94.81 290 PHE A CA 1
ATOM 2432 C C . PHE A 1 290 ? -51.079 12.843 52.650 1.00 94.81 290 PHE A C 1
ATOM 2434 O O . PHE A 1 290 ? -51.110 13.202 53.827 1.00 94.81 290 PHE A O 1
ATOM 2441 N N . LEU A 1 291 ? -51.361 13.684 51.647 1.00 94.06 291 LEU A N 1
ATOM 2442 C CA . LEU A 1 291 ? -51.742 15.084 51.871 1.00 94.06 291 LEU A CA 1
ATOM 2443 C C . LEU A 1 291 ? -53.059 15.214 52.654 1.00 94.06 291 LEU A C 1
ATOM 2445 O O . LEU A 1 291 ? -53.150 16.044 53.558 1.00 94.06 291 LEU A O 1
ATOM 2449 N N . LEU A 1 292 ? -54.053 14.370 52.357 1.00 93.25 292 LEU A N 1
ATOM 2450 C CA . LEU A 1 292 ? -55.331 14.351 53.077 1.00 93.25 292 LEU A CA 1
ATOM 2451 C C . LEU A 1 292 ? -55.171 13.910 54.538 1.00 93.25 292 LEU A C 1
ATOM 2453 O O . LEU A 1 292 ? -55.744 14.529 55.432 1.00 93.25 292 LEU A O 1
ATOM 2457 N N . LEU A 1 293 ? -54.368 12.872 54.794 1.00 92.69 293 LEU A N 1
ATOM 2458 C CA . LEU A 1 293 ? -54.090 12.397 56.153 1.00 92.69 293 LEU A CA 1
ATOM 2459 C C . LEU A 1 293 ? -53.296 13.422 56.969 1.00 92.69 293 LEU A C 1
ATOM 2461 O O . LEU A 1 293 ? -53.573 13.607 58.152 1.00 92.69 293 LEU A O 1
ATOM 2465 N N . LYS A 1 294 ? -52.346 14.122 56.340 1.00 89.06 294 LYS A N 1
ATOM 2466 C CA . LYS A 1 294 ? -51.545 15.160 56.998 1.00 89.06 294 LYS A CA 1
ATOM 2467 C C . LYS A 1 294 ? -52.397 16.343 57.470 1.00 89.06 294 LYS A C 1
ATOM 2469 O O . LYS A 1 294 ? -52.190 16.822 58.579 1.00 89.06 294 LYS A O 1
ATOM 2474 N N . ASN A 1 295 ? -53.361 16.788 56.664 1.00 82.12 295 ASN A N 1
ATOM 2475 C CA . ASN A 1 295 ? -54.220 17.925 57.015 1.00 82.12 295 ASN A CA 1
ATOM 2476 C C . ASN A 1 295 ? -55.275 17.598 58.084 1.00 82.12 295 ASN A C 1
ATOM 2478 O O . ASN A 1 295 ? -55.807 18.514 58.699 1.00 82.12 295 ASN A O 1
ATOM 2482 N N . ARG A 1 296 ? -55.566 16.316 58.335 1.00 79.75 296 ARG A N 1
ATOM 2483 C CA . ARG A 1 296 ? -56.554 15.889 59.338 1.00 79.75 296 ARG A CA 1
ATOM 2484 C C . ARG A 1 296 ? -56.041 15.962 60.787 1.00 79.75 296 ARG A C 1
ATOM 2486 O O . ARG A 1 296 ? -56.847 15.930 61.703 1.00 79.75 296 ARG A O 1
ATOM 2493 N N . ASN A 1 297 ? -54.730 16.083 60.999 1.00 67.19 297 ASN A N 1
ATOM 2494 C CA . ASN A 1 297 ? -54.110 16.124 62.332 1.00 67.19 297 ASN A CA 1
ATOM 2495 C C . ASN A 1 297 ? -53.796 17.559 62.818 1.00 67.19 297 ASN A C 1
ATOM 2497 O O . ASN A 1 297 ? -52.880 17.738 63.617 1.00 67.19 297 ASN A O 1
ATOM 2501 N N . VAL A 1 298 ? -54.484 18.579 62.289 1.00 66.12 298 VAL A N 1
ATOM 2502 C CA . VAL A 1 298 ? -54.265 20.009 62.617 1.00 66.12 298 VAL A CA 1
ATOM 2503 C C . VAL A 1 298 ? -55.489 20.635 63.321 1.00 66.12 298 VAL A C 1
ATOM 2505 O O . VAL A 1 298 ? -55.646 21.850 63.337 1.00 66.12 298 VAL A O 1
ATOM 2508 N N . GLU A 1 299 ? -56.343 19.813 63.934 1.00 55.09 299 GLU A N 1
ATOM 2509 C CA . GLU A 1 299 ? -57.355 20.230 64.926 1.00 55.09 299 GLU A CA 1
ATOM 2510 C C . GLU A 1 299 ? -56.963 19.710 66.311 1.00 55.09 299 GLU A C 1
ATOM 2512 O O . GLU A 1 299 ? -57.130 20.473 67.288 1.00 55.09 299 GLU A O 1
#

Sequence (299 aa):
MKNKEDILRNSIIKSEIELSLNKTRKLVASWVSGSEGELSYKGENEEENERKEASFRHFFGIKMTKIGKDWEKTALKKKLLLFKNKVEEDREKKEEINEDSDELERKTLTHDNSPYIKDLNFEIYHELTPEIAPILRGYVKYNFEKETAIYNYNETLFSFAATWNYIDKGFYRVGVFNSKKKLKNGFIPWNHLRKLLEQDKDLHEEIIIYLDNSNDIWHVDYTLNILEKKKNQIPEITTSSRIVFPLSENGVMPVFNKPIALDPDGKPIENKEKTFFQKYWMYIVPFILFLLLKNRNVE